Protein AF-A0A2Z7C3W4-F1 (afdb_monomer_lite)

Secondary structure (DSSP, 8-state):
-HHHHHHHHHHHHHHTT--HHHHHHHHHH-GGGGGS-HHHHHHHHHIIIIIS---TTHHHH-GGGGGS-IIIIIHHHHHHHHHHHHTT--SS---HHHHHHS-HHHHIIIIITT-TTHHHHH--S--------SS-TTHHHH---------TTHHHHHHHHHHT----PPPTT-----------PPPP------

Foldseek 3Di:
DVVVLLVLQLVLLVVLPDDSVLSNLLCVVPVLLSVDDSVQLNVLLCCCCPVVVDDSCLCSVPSQSSVDDCVLQQVLLVQLVVVCVVVVVDPDDDRVCCSRVDDPVRSCVPRPVVPVVSCVSSDHPPDPPVPPPVDDPDPVVVPPPPPDPDDVVVVVVVVVVVVVDDDQDDDPPPDRDDPDDDDDDDDDDDDDDD

InterPro domains:
  IPR003690 Transcription termination factor, mitochondrial/chloroplastic [PF02536] (9-83)
  IPR003690 Transcription termination factor, mitochondrial/chloroplastic [PTHR13068] (12-115)
  IPR038538 MTERF superfamily, mitochondrial/chloroplastic [G3DSA:1.25.70.10] (3-126)

pLDDT: mean 74.49, std 21.66, range [31.62, 96.0]

Sequence (194 aa):
RAGYEVKLRISCLRKHGLIYRDAFAVLWKEPRVILYEIVEIEKKIEFLVQQMRFDIQCLVEVPEYLGLNLDKHIVPRFKVIDHLRSNDGLGDEVRPTNLVKLSRLKFYNMYVKPYPELEKVYGRFSGEVPVQTRHPVGMWKLFTPRQYLESKEDAITVSVALKGRLPLVRCDLGVWKRESDPTLVPRISDSSKL

Radius of gyration: 32.64 Å; chains: 1; bounding box: 67×104×50 Å

Organism: NCBI:txid472368

Structure (mmCIF, N/CA/C/O backbone):
data_AF-A0A2Z7C3W4-F1
#
_entry.id   AF-A0A2Z7C3W4-F1
#
loop_
_atom_site.group_PDB
_atom_site.id
_atom_site.type_symbol
_atom_site.label_atom_id
_atom_site.label_alt_id
_atom_site.label_comp_id
_atom_site.label_asym_id
_atom_site.label_entity_id
_atom_site.label_seq_id
_atom_site.pdbx_PDB_ins_code
_atom_site.Cartn_x
_atom_site.Cartn_y
_atom_site.Cartn_z
_atom_site.occupancy
_atom_site.B_iso_or_equiv
_atom_site.auth_seq_id
_atom_site.auth_comp_id
_atom_site.auth_asym_id
_atom_site.auth_atom_id
_atom_site.pdbx_PDB_model_num
ATOM 1 N N . ARG A 1 1 ? -5.129 -0.488 26.017 1.00 76.25 1 ARG A N 1
ATOM 2 C CA . ARG A 1 1 ? -4.411 0.385 25.051 1.00 76.25 1 ARG A CA 1
ATOM 3 C C . ARG A 1 1 ? -4.475 -0.169 23.624 1.00 76.25 1 ARG A C 1
ATOM 5 O O . ARG A 1 1 ? -5.064 0.489 22.785 1.00 76.25 1 ARG A O 1
ATOM 12 N N . ALA A 1 2 ? -4.007 -1.396 23.360 1.00 80.94 2 ALA A N 1
ATOM 13 C CA . ALA A 1 2 ? -4.003 -1.985 22.009 1.00 80.94 2 ALA A CA 1
ATOM 14 C C . ALA A 1 2 ? -5.383 -2.046 21.313 1.00 80.94 2 ALA A C 1
ATOM 16 O O . ALA A 1 2 ? -5.497 -1.693 20.144 1.00 80.94 2 ALA A O 1
ATOM 17 N N . GLY A 1 3 ? -6.451 -2.408 22.035 1.00 86.94 3 GLY A N 1
ATOM 18 C CA . GLY A 1 3 ? -7.803 -2.444 21.457 1.00 86.94 3 GLY A CA 1
ATOM 19 C C . GLY A 1 3 ? -8.319 -1.080 20.972 1.00 86.94 3 GLY A C 1
ATOM 20 O O . GLY A 1 3 ? -9.079 -1.017 20.009 1.00 86.94 3 GLY A O 1
ATOM 21 N N . TYR A 1 4 ? -7.871 0.018 21.592 1.00 91.81 4 TYR A N 1
ATOM 22 C CA . TYR A 1 4 ? -8.232 1.370 21.162 1.00 91.81 4 TYR A CA 1
ATOM 23 C C . TYR A 1 4 ? -7.542 1.734 19.841 1.00 91.81 4 TYR A C 1
ATOM 25 O O . TYR A 1 4 ? -8.203 2.209 18.921 1.00 91.81 4 TYR A O 1
ATOM 33 N N . GLU A 1 5 ? -6.252 1.414 19.700 1.00 91.06 5 GLU A N 1
ATOM 34 C CA . GLU A 1 5 ? -5.504 1.630 18.453 1.00 91.06 5 GLU A CA 1
ATOM 35 C C . GLU A 1 5 ? -6.137 0.876 17.276 1.00 91.06 5 GLU A C 1
ATOM 37 O O . GLU A 1 5 ? -6.350 1.452 16.209 1.00 91.06 5 GLU A O 1
ATOM 42 N N . VAL A 1 6 ? -6.515 -0.389 17.492 1.00 93.31 6 VAL A N 1
ATOM 43 C CA . VAL A 1 6 ? -7.227 -1.223 16.509 1.00 93.31 6 VAL A CA 1
ATOM 44 C C . VAL A 1 6 ? -8.545 -0.572 16.091 1.00 93.31 6 VAL A C 1
ATOM 46 O O . VAL A 1 6 ? -8.814 -0.422 14.897 1.00 93.31 6 VAL A O 1
ATOM 49 N N . LYS A 1 7 ? -9.347 -0.122 17.064 1.00 94.38 7 LYS A N 1
ATOM 50 C CA . LYS A 1 7 ? -10.621 0.559 16.802 1.00 94.38 7 LYS A CA 1
ATOM 51 C C . LYS A 1 7 ? -10.427 1.815 15.950 1.00 94.38 7 LYS A C 1
ATOM 53 O O . LYS A 1 7 ? -11.208 2.034 15.027 1.00 94.38 7 LYS A O 1
ATOM 58 N N . LEU A 1 8 ? -9.386 2.606 16.218 1.00 95.00 8 LEU A N 1
ATOM 59 C CA . LEU A 1 8 ? -9.073 3.802 15.433 1.00 95.00 8 LEU A CA 1
ATOM 60 C C . LEU A 1 8 ? -8.715 3.470 13.978 1.00 95.00 8 LEU A C 1
ATOM 62 O O . LEU A 1 8 ? -9.224 4.129 13.074 1.00 95.00 8 LEU A O 1
ATOM 66 N N . ARG A 1 9 ? -7.911 2.425 13.726 1.00 94.56 9 ARG A N 1
ATOM 67 C CA . ARG A 1 9 ? -7.545 2.018 12.352 1.00 94.56 9 ARG A CA 1
ATOM 68 C C . ARG A 1 9 ? -8.761 1.530 11.575 1.00 94.56 9 ARG A C 1
ATOM 70 O O . ARG A 1 9 ? -8.968 1.948 10.441 1.00 94.56 9 ARG A O 1
ATOM 77 N N . ILE A 1 10 ? -9.601 0.711 12.206 1.00 95.31 10 ILE A N 1
ATOM 78 C CA . ILE A 1 10 ? -10.857 0.255 11.598 1.00 95.31 10 ILE A CA 1
ATOM 79 C C . ILE A 1 10 ? -11.766 1.453 11.304 1.00 95.31 10 ILE A C 1
ATOM 81 O O . ILE A 1 10 ? -12.348 1.529 10.226 1.00 95.31 10 ILE A O 1
ATOM 85 N N . SER A 1 11 ? -11.872 2.410 12.230 1.00 96.00 11 SER A N 1
ATOM 86 C CA . SER A 1 11 ? -12.675 3.620 12.026 1.00 96.00 11 SER A CA 1
ATOM 87 C C . SER A 1 11 ? -12.162 4.466 10.857 1.00 96.00 11 SER A C 1
ATOM 89 O O . SER A 1 11 ? -12.971 4.952 10.071 1.00 96.00 11 SER A O 1
ATOM 91 N N . CYS A 1 12 ? -10.842 4.611 10.720 1.00 95.06 12 CYS A N 1
ATOM 92 C CA . CYS A 1 12 ? -10.209 5.298 9.594 1.00 95.06 12 CYS A CA 1
ATOM 93 C C . CYS A 1 12 ? -10.537 4.599 8.265 1.00 95.06 12 CYS A C 1
ATOM 95 O O . CYS A 1 12 ? -11.103 5.214 7.367 1.00 95.06 12 CYS A O 1
ATOM 97 N N . LEU A 1 13 ? -10.309 3.287 8.167 1.00 94.75 13 LEU A N 1
ATOM 98 C CA . LEU A 1 13 ? -10.619 2.509 6.961 1.00 94.75 13 LEU A CA 1
ATOM 99 C C . LEU A 1 13 ? -12.099 2.609 6.556 1.00 94.75 13 LEU A C 1
ATOM 101 O O . LEU A 1 13 ? -12.417 2.738 5.375 1.00 94.75 13 LEU A O 1
ATOM 105 N N . ARG A 1 14 ? -13.011 2.614 7.535 1.00 95.75 14 ARG A N 1
ATOM 106 C CA . ARG A 1 14 ? -14.448 2.789 7.284 1.00 95.75 14 ARG A CA 1
ATOM 107 C C . ARG A 1 14 ? -14.805 4.172 6.759 1.00 95.75 14 ARG A C 1
ATOM 109 O O . ARG A 1 14 ? -15.643 4.271 5.871 1.00 95.75 14 ARG A O 1
ATOM 116 N N . LYS A 1 15 ? -14.172 5.227 7.281 1.00 95.25 15 LYS A N 1
ATOM 117 C CA . LYS A 1 15 ? -14.364 6.610 6.809 1.00 95.25 15 LYS A CA 1
ATOM 118 C C . LYS A 1 15 ? -14.045 6.744 5.316 1.00 95.25 15 LYS A C 1
ATOM 120 O O . LYS A 1 15 ? -14.687 7.531 4.635 1.00 95.25 15 LYS A O 1
ATOM 125 N N . HIS A 1 16 ? -13.103 5.948 4.812 1.00 93.62 16 HIS A N 1
ATOM 126 C CA . HIS A 1 16 ? -12.725 5.941 3.400 1.00 93.62 16 HIS A CA 1
ATOM 127 C C . HIS A 1 16 ? -13.569 5.011 2.512 1.00 93.62 16 HIS A C 1
ATOM 129 O O . HIS A 1 16 ? -13.337 4.970 1.309 1.00 93.62 16 HIS A O 1
ATOM 135 N N . GLY A 1 17 ? -14.559 4.300 3.065 1.00 93.25 17 GLY A N 1
ATOM 136 C CA . GLY A 1 17 ? -15.534 3.533 2.280 1.00 93.25 17 GLY A CA 1
ATOM 137 C C . GLY A 1 17 ? -15.482 2.014 2.450 1.00 93.25 17 GLY A C 1
ATOM 138 O O . GLY A 1 17 ? -16.271 1.316 1.820 1.00 93.25 17 GLY A O 1
ATOM 139 N N . LEU A 1 18 ? -14.612 1.471 3.313 1.00 94.62 18 LEU A N 1
ATOM 140 C CA . LEU A 1 18 ? -14.636 0.035 3.613 1.00 94.62 18 LEU A CA 1
ATOM 141 C C . LEU A 1 18 ? -15.767 -0.328 4.583 1.00 94.62 18 LEU A C 1
ATOM 143 O O . LEU A 1 18 ? -16.053 0.383 5.551 1.00 94.62 18 LEU A O 1
ATOM 147 N N . ILE A 1 19 ? -16.378 -1.495 4.378 1.00 95.88 19 ILE A N 1
ATOM 148 C CA . ILE A 1 19 ? -17.308 -2.063 5.358 1.00 95.88 19 ILE A CA 1
ATOM 149 C C . ILE A 1 19 ? -16.542 -2.546 6.594 1.00 95.88 19 ILE A C 1
ATOM 151 O O . ILE A 1 19 ? -15.359 -2.876 6.533 1.00 95.88 19 ILE A O 1
ATOM 155 N N . TYR A 1 20 ? -17.224 -2.625 7.741 1.00 95.12 20 TYR A N 1
ATOM 156 C CA . TYR A 1 20 ? -16.588 -3.024 9.004 1.00 95.12 20 TYR A CA 1
ATOM 157 C C . TYR A 1 20 ? -15.898 -4.395 8.907 1.00 95.12 20 TYR A C 1
ATOM 159 O O . TYR A 1 20 ? -14.771 -4.553 9.373 1.00 95.12 20 TYR A O 1
ATOM 167 N N . ARG A 1 21 ? -16.561 -5.364 8.261 1.00 95.50 21 ARG A N 1
ATOM 168 C CA . ARG A 1 21 ? -16.040 -6.720 8.036 1.00 95.50 21 ARG A CA 1
ATOM 169 C C . ARG A 1 21 ? -14.718 -6.704 7.265 1.00 95.50 21 ARG A C 1
ATOM 171 O O . ARG A 1 21 ? -13.775 -7.380 7.668 1.00 95.50 21 ARG A O 1
ATOM 178 N N . ASP A 1 22 ? -14.642 -5.908 6.208 1.00 96.00 22 ASP A N 1
ATOM 179 C CA . ASP A 1 22 ? -13.480 -5.848 5.323 1.00 96.00 22 ASP A CA 1
ATOM 180 C C . ASP A 1 22 ? -12.344 -5.052 5.951 1.00 96.00 22 ASP A C 1
ATOM 182 O O . ASP A 1 22 ? -11.204 -5.501 5.936 1.00 96.00 22 ASP A O 1
ATOM 186 N N . ALA A 1 23 ? -12.649 -3.930 6.608 1.00 95.94 23 ALA A N 1
ATOM 187 C CA . ALA A 1 23 ? -11.667 -3.177 7.382 1.00 95.94 23 ALA A CA 1
ATOM 188 C C . ALA A 1 23 ? -11.018 -4.048 8.472 1.00 95.94 23 ALA A C 1
ATOM 190 O O . ALA A 1 23 ? -9.802 -4.009 8.667 1.00 95.94 23 ALA A O 1
ATOM 191 N N . PHE A 1 24 ? -11.819 -4.874 9.154 1.00 94.81 24 PHE A N 1
ATOM 192 C CA . PHE A 1 24 ? -11.305 -5.844 10.115 1.00 94.81 24 PHE A CA 1
ATOM 193 C C . PHE A 1 24 ? -10.452 -6.922 9.433 1.00 94.81 24 PHE A C 1
ATOM 195 O O . PHE A 1 24 ? -9.363 -7.223 9.912 1.00 94.81 24 PHE A O 1
ATOM 202 N N . ALA A 1 25 ? -10.897 -7.467 8.296 1.00 95.69 25 ALA A N 1
ATOM 203 C CA . ALA A 1 25 ? -10.147 -8.474 7.545 1.00 95.69 25 ALA A CA 1
ATOM 204 C C . ALA A 1 25 ? -8.789 -7.951 7.043 1.00 95.69 25 ALA A C 1
ATOM 206 O O . ALA A 1 25 ? -7.794 -8.671 7.115 1.00 95.69 25 ALA A O 1
ATOM 207 N N . VAL A 1 26 ? -8.729 -6.702 6.575 1.00 95.62 26 VAL A N 1
ATOM 208 C CA . VAL A 1 26 ? -7.486 -6.034 6.161 1.00 95.62 26 VAL A CA 1
ATOM 209 C C . VAL A 1 26 ? -6.521 -5.933 7.334 1.00 95.62 26 VAL A C 1
ATOM 211 O O . VAL A 1 26 ? -5.378 -6.367 7.222 1.00 95.62 26 VAL A O 1
ATOM 214 N N . LEU A 1 27 ? -6.989 -5.424 8.476 1.00 94.56 27 LEU A N 1
ATOM 215 C CA . LEU A 1 27 ? -6.159 -5.268 9.668 1.00 94.56 27 LEU A CA 1
ATOM 216 C C . LEU A 1 27 ? -5.710 -6.615 10.255 1.00 94.56 27 LEU A C 1
ATOM 218 O O . LEU A 1 27 ? -4.609 -6.722 10.786 1.00 94.56 27 LEU A O 1
ATOM 222 N N . TRP A 1 28 ? -6.552 -7.644 10.146 1.00 93.88 28 TRP A N 1
ATOM 223 C CA . TRP A 1 28 ? -6.230 -9.001 10.580 1.00 93.88 28 TRP A CA 1
ATOM 224 C C . TRP A 1 28 ? -5.139 -9.637 9.715 1.00 93.88 28 TRP A C 1
ATOM 226 O O . TRP A 1 28 ? -4.218 -10.260 10.238 1.00 93.88 28 TRP A O 1
ATOM 236 N N . LYS A 1 29 ? -5.228 -9.471 8.389 1.00 95.06 29 LYS A N 1
ATOM 237 C CA . LYS A 1 29 ? -4.213 -9.961 7.447 1.00 95.06 29 LYS A CA 1
ATOM 238 C C . LYS A 1 29 ? -2.909 -9.171 7.552 1.00 95.06 29 LYS A C 1
ATOM 240 O O . LYS A 1 29 ? -1.839 -9.755 7.422 1.00 95.06 29 LYS A O 1
ATOM 245 N N . GLU A 1 30 ? -3.001 -7.863 7.780 1.00 94.00 30 GLU A N 1
ATOM 246 C CA . GLU A 1 30 ? -1.854 -6.967 7.863 1.00 94.00 30 GLU A CA 1
ATOM 247 C C . GLU A 1 30 ? -1.832 -6.195 9.195 1.00 94.00 30 GLU A C 1
ATOM 249 O O . GLU A 1 30 ? -2.217 -5.025 9.264 1.00 94.00 30 GLU A O 1
ATOM 254 N N . PRO A 1 31 ? -1.347 -6.815 10.286 1.00 93.50 31 PRO A N 1
ATOM 255 C CA . PRO A 1 31 ? -1.297 -6.161 11.590 1.00 93.50 31 PRO A CA 1
ATOM 256 C C . PRO A 1 31 ? -0.258 -5.030 11.653 1.00 93.50 31 PRO A C 1
ATOM 258 O O . PRO A 1 31 ? -0.336 -4.184 12.548 1.00 93.50 31 PRO A O 1
ATOM 261 N N . ARG A 1 32 ? 0.695 -4.951 10.703 1.00 92.25 32 ARG A N 1
ATOM 262 C CA . ARG A 1 32 ? 1.713 -3.881 10.675 1.00 92.25 32 ARG A CA 1
ATOM 263 C C . ARG A 1 32 ? 1.100 -2.493 10.515 1.00 92.25 32 ARG A C 1
ATOM 265 O O . ARG A 1 32 ? 1.738 -1.517 10.885 1.00 92.25 32 ARG A O 1
ATOM 272 N N . VAL A 1 33 ? -0.144 -2.388 10.044 1.00 92.31 33 VAL A N 1
ATOM 273 C CA . VAL A 1 33 ? -0.884 -1.116 9.964 1.00 92.31 33 VAL A CA 1
ATOM 274 C C . VAL A 1 33 ? -0.989 -0.419 11.326 1.00 92.31 33 VAL A C 1
ATOM 276 O O . VAL A 1 33 ? -1.028 0.806 11.388 1.00 92.31 33 VAL A O 1
ATOM 279 N N . ILE A 1 34 ? -0.969 -1.167 12.433 1.00 91.94 34 ILE A N 1
ATOM 280 C CA . ILE A 1 34 ? -0.998 -0.599 13.791 1.00 91.94 34 ILE A CA 1
ATOM 281 C C . ILE A 1 34 ? 0.273 0.215 14.092 1.00 91.94 34 ILE A C 1
ATOM 283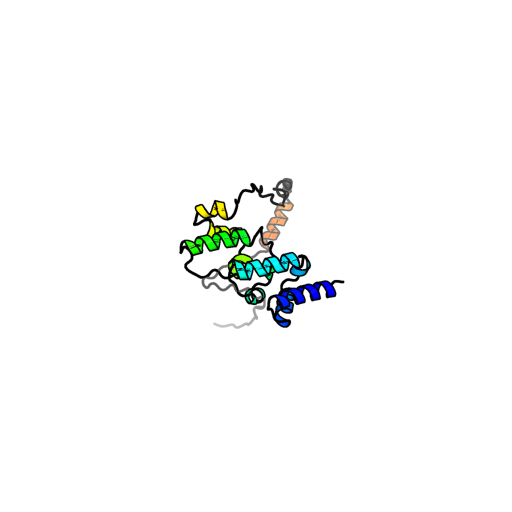 O O . ILE A 1 34 ? 0.218 1.150 14.886 1.00 91.94 34 ILE A O 1
ATOM 287 N N . LEU A 1 35 ? 1.396 -0.109 13.442 1.00 91.88 35 LEU A N 1
ATOM 288 C CA . LEU A 1 35 ? 2.684 0.563 13.642 1.00 91.88 35 LEU A CA 1
ATOM 289 C C . LEU A 1 35 ? 2.752 1.943 12.978 1.00 91.88 35 LEU A C 1
ATOM 291 O O . LEU A 1 35 ? 3.622 2.733 13.328 1.00 91.88 35 LEU A O 1
ATOM 295 N N . TYR A 1 36 ? 1.861 2.220 12.027 1.00 92.69 36 TYR A N 1
ATOM 296 C CA . TYR A 1 36 ? 1.811 3.487 11.308 1.00 92.69 36 TYR A CA 1
ATOM 297 C C . TYR A 1 36 ? 0.852 4.469 11.983 1.00 92.69 36 TYR A C 1
ATOM 299 O O . TYR A 1 36 ? -0.134 4.075 12.624 1.00 92.69 36 TYR A O 1
ATOM 307 N N . GLU A 1 37 ? 1.125 5.762 11.816 1.00 93.50 37 GLU A N 1
ATOM 308 C CA . GLU A 1 37 ? 0.211 6.811 12.258 1.00 93.50 37 GLU A CA 1
ATOM 309 C C . GLU A 1 37 ? -1.040 6.854 11.374 1.00 93.50 37 GLU A C 1
ATOM 311 O O . GLU A 1 37 ? -1.013 6.512 10.191 1.00 93.50 37 GLU A O 1
ATOM 316 N N . ILE A 1 38 ? -2.160 7.314 11.938 1.00 94.56 38 ILE A N 1
ATOM 317 C CA . ILE A 1 38 ? -3.436 7.389 11.208 1.00 94.56 38 ILE A CA 1
ATOM 318 C C . ILE A 1 38 ? -3.302 8.291 9.978 1.00 94.56 38 ILE A C 1
ATOM 320 O O . ILE A 1 38 ? -3.779 7.929 8.908 1.00 94.56 38 ILE A O 1
ATOM 324 N N . VAL A 1 39 ? -2.585 9.408 10.110 1.00 94.88 39 VAL A N 1
ATOM 325 C CA . VAL A 1 39 ? -2.345 10.362 9.018 1.00 94.88 39 VAL A CA 1
ATOM 326 C C . VAL A 1 39 ? -1.591 9.706 7.857 1.00 94.88 39 VAL A C 1
ATOM 328 O O . VAL A 1 39 ? -1.876 9.975 6.694 1.00 94.88 39 VAL A O 1
ATOM 331 N N . GLU A 1 40 ? -0.642 8.812 8.139 1.00 94.19 40 GLU A N 1
ATOM 332 C CA . GLU A 1 40 ? 0.088 8.086 7.094 1.00 94.19 40 GLU A CA 1
ATOM 333 C C . GLU A 1 40 ? -0.791 7.049 6.392 1.00 94.19 40 GLU A C 1
ATOM 335 O O . GLU A 1 40 ? -0.654 6.835 5.187 1.00 94.19 40 GLU A O 1
ATOM 340 N N . ILE A 1 41 ? -1.709 6.416 7.126 1.00 94.75 41 ILE A N 1
ATOM 341 C CA . ILE A 1 41 ? -2.694 5.494 6.552 1.00 94.75 41 ILE A CA 1
ATOM 342 C C . ILE A 1 41 ? -3.648 6.257 5.628 1.00 94.75 41 ILE A C 1
ATOM 344 O O . ILE A 1 41 ? -3.853 5.821 4.496 1.00 94.75 41 ILE A O 1
ATOM 348 N N . GLU A 1 42 ? -4.173 7.406 6.065 1.00 95.19 42 GLU A N 1
ATOM 349 C CA . GLU A 1 42 ? -5.039 8.257 5.236 1.00 95.19 42 GLU A CA 1
ATOM 350 C C . GLU A 1 42 ? -4.310 8.673 3.946 1.00 95.19 42 GLU A C 1
ATOM 352 O O . GLU A 1 42 ? -4.839 8.464 2.856 1.00 95.19 42 GLU A O 1
ATOM 357 N N . LYS A 1 43 ? -3.048 9.122 4.038 1.00 95.75 43 LYS A N 1
ATOM 358 C CA . LYS A 1 43 ? -2.214 9.459 2.866 1.00 95.75 43 LYS A CA 1
ATOM 359 C C . LYS A 1 43 ? -2.022 8.284 1.903 1.00 95.75 43 LYS A C 1
ATOM 361 O O . LYS A 1 43 ? -2.057 8.464 0.688 1.00 95.75 43 LYS A O 1
ATOM 366 N N . LYS A 1 44 ? -1.813 7.068 2.419 1.00 94.94 44 LYS A N 1
ATOM 367 C CA . LYS A 1 44 ? -1.669 5.858 1.588 1.00 94.94 44 LYS A CA 1
ATOM 368 C C . LYS A 1 44 ? -2.953 5.539 0.824 1.00 94.94 44 LYS A C 1
ATOM 370 O O . LYS A 1 44 ? -2.871 5.144 -0.340 1.00 94.94 44 LYS A O 1
ATOM 375 N N . ILE A 1 45 ? -4.109 5.683 1.472 1.00 95.19 45 ILE A N 1
ATOM 376 C CA . ILE A 1 45 ? -5.423 5.452 0.856 1.00 95.19 45 ILE A CA 1
ATOM 377 C C . ILE A 1 45 ? -5.706 6.536 -0.185 1.00 95.19 45 ILE A C 1
ATOM 379 O O . ILE A 1 45 ? -6.112 6.225 -1.301 1.00 95.19 45 ILE A O 1
ATOM 383 N N . GLU A 1 46 ? -5.432 7.793 0.153 1.00 95.38 46 GLU A N 1
ATOM 384 C CA . GLU A 1 46 ? -5.596 8.927 -0.751 1.00 95.38 46 GLU A CA 1
ATOM 385 C C . GLU A 1 46 ? -4.757 8.757 -2.020 1.00 95.38 46 GLU A C 1
ATOM 387 O O . GLU A 1 46 ? -5.278 8.881 -3.127 1.00 95.38 46 GLU A O 1
ATOM 392 N N . PHE A 1 47 ? -3.486 8.371 -1.878 1.00 95.00 47 PHE A N 1
ATOM 393 C CA . PHE A 1 47 ? -2.619 8.083 -3.017 1.00 95.00 47 PHE A CA 1
ATOM 394 C C . PHE A 1 47 ? -3.172 6.950 -3.896 1.00 95.00 47 PHE A C 1
ATOM 396 O O . PHE A 1 47 ? -3.185 7.064 -5.122 1.00 95.00 47 PHE A O 1
ATOM 403 N N . LEU A 1 48 ? -3.674 5.874 -3.284 1.00 93.50 48 LEU A N 1
ATOM 404 C CA . LEU A 1 48 ? -4.231 4.728 -4.005 1.00 93.50 48 LEU A CA 1
ATOM 405 C C . LEU A 1 48 ? -5.452 5.121 -4.848 1.00 93.50 48 LEU A C 1
ATOM 407 O O . LEU A 1 48 ? -5.526 4.777 -6.028 1.00 93.50 48 LEU A O 1
ATOM 411 N N . VAL A 1 49 ? -6.384 5.873 -4.264 1.00 93.50 49 VAL A N 1
ATOM 412 C CA . VAL A 1 49 ? -7.641 6.231 -4.932 1.00 93.50 49 VAL A CA 1
ATOM 413 C C . VAL A 1 49 ? -7.442 7.380 -5.921 1.00 93.50 49 VAL A C 1
ATOM 415 O O . VAL A 1 49 ? -7.893 7.309 -7.062 1.00 93.50 49 VAL A O 1
ATOM 418 N N . GLN A 1 50 ? -6.744 8.444 -5.521 1.00 93.31 50 GLN A N 1
ATOM 419 C CA . GLN A 1 50 ? -6.639 9.656 -6.335 1.00 93.31 50 GLN A CA 1
ATOM 420 C C . GLN A 1 50 ? -5.543 9.582 -7.399 1.00 93.31 50 GLN A C 1
ATOM 422 O O . GLN A 1 50 ? -5.752 10.047 -8.522 1.00 93.31 50 GLN A O 1
ATOM 427 N N . GLN A 1 51 ? -4.368 9.045 -7.060 1.00 91.38 51 GLN A N 1
ATOM 428 C CA . GLN A 1 51 ? -3.226 9.020 -7.982 1.00 91.38 51 GLN A CA 1
ATOM 429 C C . GLN A 1 51 ? -3.239 7.740 -8.808 1.00 91.38 51 GLN A C 1
ATOM 431 O O . GLN A 1 51 ? -3.200 7.794 -10.032 1.00 91.38 51 GLN A O 1
ATOM 436 N N . MET A 1 52 ? -3.370 6.586 -8.151 1.00 89.75 52 MET A N 1
ATOM 437 C CA . MET A 1 52 ? -3.312 5.295 -8.843 1.00 89.75 52 MET A CA 1
ATOM 438 C C . MET A 1 52 ? -4.640 4.888 -9.493 1.00 89.75 52 MET A C 1
ATOM 440 O O . MET A 1 52 ? -4.642 3.972 -10.313 1.00 89.75 52 MET A O 1
ATOM 444 N N . ARG A 1 53 ? -5.741 5.583 -9.161 1.00 90.94 53 ARG A N 1
ATOM 445 C CA . ARG A 1 53 ? -7.099 5.344 -9.686 1.00 90.94 53 ARG A CA 1
ATOM 446 C C . ARG A 1 53 ? -7.626 3.935 -9.393 1.00 90.94 53 ARG A C 1
ATOM 448 O O . ARG A 1 53 ? -8.449 3.418 -10.141 1.00 90.94 53 ARG A O 1
ATOM 455 N N . PHE A 1 54 ? -7.164 3.323 -8.302 1.00 90.81 54 PHE A N 1
ATOM 456 C CA . PHE A 1 54 ? -7.682 2.039 -7.837 1.00 90.81 54 PHE A CA 1
ATOM 457 C C . PHE A 1 54 ? -8.852 2.227 -6.872 1.00 90.81 54 PHE A C 1
ATOM 459 O O . PHE A 1 54 ? -8.916 3.209 -6.132 1.00 90.81 54 PHE A O 1
ATOM 466 N N . ASP A 1 55 ? -9.754 1.249 -6.853 1.00 91.94 55 ASP A N 1
ATOM 467 C CA . ASP A 1 55 ? -10.821 1.193 -5.859 1.00 91.94 55 ASP A CA 1
ATOM 468 C C . ASP A 1 55 ? -10.247 0.826 -4.481 1.00 91.94 55 ASP A C 1
ATOM 470 O O . ASP A 1 55 ? -9.293 0.052 -4.352 1.00 91.94 55 ASP A O 1
ATOM 474 N N . ILE A 1 56 ? -10.860 1.345 -3.422 1.00 93.00 56 ILE A N 1
ATOM 475 C CA . ILE A 1 56 ? -10.494 1.024 -2.047 1.00 93.00 56 ILE A CA 1
ATOM 476 C C . ILE A 1 56 ? -10.653 -0.470 -1.740 1.00 93.00 56 ILE A C 1
ATOM 478 O O . ILE A 1 56 ? -9.919 -1.010 -0.909 1.00 93.00 56 ILE A O 1
ATOM 482 N N . GLN A 1 57 ? -11.546 -1.162 -2.453 1.00 92.31 57 GLN A N 1
ATOM 483 C CA . GLN A 1 57 ? -11.727 -2.612 -2.346 1.00 92.31 57 GLN A CA 1
ATOM 484 C C . GLN A 1 57 ? -10.446 -3.398 -2.668 1.00 92.31 57 GLN A C 1
ATOM 486 O O . GLN A 1 57 ? -10.237 -4.488 -2.130 1.00 92.31 57 GLN A O 1
ATOM 491 N N . CYS A 1 58 ? -9.512 -2.822 -3.434 1.00 91.12 58 CYS A N 1
ATOM 492 C CA . CYS A 1 58 ? -8.207 -3.433 -3.685 1.00 91.12 58 CYS A CA 1
ATOM 493 C C . CYS A 1 58 ? -7.394 -3.673 -2.400 1.00 91.12 58 CYS A C 1
ATOM 495 O O . CYS A 1 58 ? -6.552 -4.572 -2.371 1.00 91.12 58 CYS A O 1
ATOM 497 N N . LEU A 1 59 ? -7.649 -2.927 -1.317 1.00 93.00 59 LEU A N 1
ATOM 498 C CA . LEU A 1 59 ? -7.001 -3.160 -0.021 1.00 93.00 59 LEU A CA 1
ATOM 499 C C . LEU A 1 59 ? -7.395 -4.507 0.596 1.00 93.00 59 LEU A C 1
ATOM 501 O O . LEU A 1 59 ? -6.609 -5.091 1.337 1.00 93.00 59 LEU A O 1
ATOM 505 N N . VAL A 1 60 ? -8.586 -5.025 0.287 1.00 93.06 60 VAL A N 1
ATOM 506 C CA . VAL A 1 60 ? -9.057 -6.331 0.775 1.00 93.06 60 VAL A CA 1
ATOM 507 C C . VAL A 1 60 ? -8.312 -7.475 0.084 1.00 93.06 60 VAL A C 1
ATOM 509 O O . VAL A 1 60 ? -7.984 -8.491 0.720 1.00 93.06 60 VAL A O 1
ATOM 512 N N . GLU A 1 61 ? -8.014 -7.293 -1.207 1.00 91.56 61 GLU A N 1
ATOM 513 C CA . GLU A 1 61 ? -7.214 -8.218 -2.014 1.00 91.56 61 GLU A CA 1
ATOM 514 C C . GLU A 1 61 ? -5.731 -8.185 -1.628 1.00 91.56 61 GLU A C 1
ATOM 516 O O . GLU A 1 61 ? -5.084 -9.234 -1.549 1.00 91.56 61 GLU A O 1
ATOM 521 N N . VAL A 1 62 ? -5.194 -6.983 -1.396 1.00 93.06 62 VAL A N 1
ATOM 522 C CA . VAL A 1 62 ? -3.766 -6.738 -1.154 1.00 93.06 62 VAL A CA 1
ATOM 523 C C . VAL A 1 62 ? -3.574 -5.852 0.087 1.00 93.06 62 VAL A C 1
ATOM 525 O O . VAL A 1 62 ? -3.177 -4.686 -0.020 1.00 93.06 62 VAL A O 1
ATOM 528 N N . PRO A 1 63 ? -3.839 -6.384 1.293 1.00 94.12 63 PRO A N 1
ATOM 529 C CA . PRO A 1 63 ? -3.698 -5.629 2.537 1.00 94.12 63 PRO A CA 1
ATOM 530 C C . PRO A 1 63 ? -2.241 -5.246 2.826 1.00 94.12 63 PRO A C 1
ATOM 532 O O . PRO A 1 63 ? -1.989 -4.240 3.491 1.00 94.12 63 PRO A O 1
ATOM 535 N N . GLU A 1 64 ? -1.273 -5.983 2.266 1.00 93.81 64 GLU A N 1
ATOM 536 C CA . GLU A 1 64 ? 0.161 -5.738 2.442 1.00 93.81 64 GLU A CA 1
ATOM 537 C C . GLU A 1 64 ? 0.585 -4.349 1.941 1.00 93.81 64 GLU A C 1
ATOM 539 O O . GLU A 1 64 ? 1.613 -3.827 2.374 1.00 93.81 64 GLU A O 1
ATOM 544 N N . TYR A 1 65 ? -0.219 -3.722 1.072 1.00 94.31 65 TYR A N 1
ATOM 545 C CA . TYR A 1 65 ? -0.032 -2.343 0.619 1.00 94.31 65 TYR A CA 1
ATOM 546 C C . TYR A 1 65 ? 0.147 -1.373 1.793 1.00 94.31 65 TYR A C 1
ATOM 548 O O . TYR A 1 65 ? 1.076 -0.562 1.803 1.00 94.31 65 TYR A O 1
ATOM 556 N N . LEU A 1 66 ? -0.699 -1.491 2.820 1.00 93.38 66 LEU A N 1
ATOM 557 C CA . LEU A 1 66 ? -0.669 -0.594 3.975 1.00 93.38 66 LEU A CA 1
ATOM 558 C C . LEU A 1 66 ? 0.576 -0.807 4.845 1.00 93.38 66 LEU A C 1
ATOM 560 O O . LEU A 1 66 ? 0.997 0.116 5.543 1.00 93.38 66 LEU A O 1
ATOM 564 N N . GLY A 1 67 ? 1.191 -1.988 4.768 1.00 91.44 67 GLY A N 1
ATOM 565 C CA . GLY A 1 67 ? 2.438 -2.320 5.454 1.00 91.44 67 GLY A CA 1
ATOM 566 C C . GLY A 1 67 ? 3.702 -1.802 4.759 1.00 91.44 67 GLY A C 1
ATOM 567 O O . GLY A 1 67 ? 4.786 -1.908 5.330 1.00 91.44 67 GLY A O 1
ATOM 568 N N . LEU A 1 68 ? 3.604 -1.263 3.539 1.00 91.00 68 LEU A N 1
ATOM 569 C CA . LEU A 1 68 ? 4.747 -0.718 2.805 1.00 91.00 68 LEU A CA 1
ATOM 570 C C . LEU A 1 68 ? 4.916 0.787 3.044 1.00 91.00 68 LEU A C 1
ATOM 572 O O . LEU A 1 68 ? 3.965 1.512 3.331 1.00 91.00 68 LEU A O 1
ATOM 576 N N . ASN A 1 69 ? 6.146 1.281 2.892 1.00 90.94 69 ASN A N 1
ATOM 577 C CA . ASN A 1 69 ? 6.406 2.723 2.911 1.00 90.94 69 ASN A CA 1
ATOM 578 C C . ASN A 1 69 ? 6.028 3.340 1.560 1.00 90.94 69 ASN A C 1
ATOM 580 O O . ASN A 1 69 ? 6.524 2.895 0.519 1.00 90.94 69 ASN A O 1
ATOM 584 N N . LEU A 1 70 ? 5.193 4.381 1.597 1.00 91.25 70 LEU A N 1
ATOM 585 C CA . LEU A 1 70 ? 4.645 5.042 0.413 1.00 91.25 70 LEU A CA 1
ATOM 586 C C . LEU A 1 70 ? 5.765 5.615 -0.468 1.00 91.25 70 LEU A C 1
ATOM 588 O O . LEU A 1 70 ? 5.960 5.160 -1.595 1.00 91.25 70 LEU A O 1
ATOM 592 N N . ASP A 1 71 ? 6.579 6.512 0.087 1.00 89.94 71 ASP A N 1
ATOM 593 C CA . ASP A 1 71 ? 7.591 7.257 -0.675 1.00 89.94 71 ASP A CA 1
ATOM 594 C C . ASP A 1 71 ? 8.748 6.381 -1.158 1.00 89.94 71 ASP A C 1
ATOM 596 O O . ASP A 1 71 ? 9.290 6.580 -2.242 1.00 89.94 71 ASP A O 1
ATOM 600 N N . LYS A 1 72 ? 9.134 5.384 -0.352 1.00 88.19 72 LYS A N 1
ATOM 601 C CA . LYS A 1 72 ? 10.302 4.538 -0.642 1.00 88.19 72 LYS A CA 1
ATOM 602 C C . LYS A 1 72 ? 9.999 3.400 -1.612 1.00 88.19 72 LYS A C 1
ATOM 604 O O . LYS A 1 72 ? 10.901 2.971 -2.327 1.00 88.19 72 LYS A O 1
ATOM 609 N N . HIS A 1 73 ? 8.780 2.860 -1.597 1.00 89.38 73 HIS A N 1
ATOM 610 C CA . HIS A 1 73 ? 8.450 1.654 -2.363 1.00 89.38 73 HIS A CA 1
ATOM 611 C C . HIS A 1 73 ? 7.332 1.871 -3.372 1.00 89.38 73 HIS A C 1
ATOM 613 O O . HIS A 1 73 ? 7.501 1.500 -4.531 1.00 89.38 73 HIS A O 1
ATOM 619 N N . ILE A 1 74 ? 6.207 2.449 -2.954 1.00 92.25 74 ILE A N 1
ATOM 620 C CA . ILE A 1 74 ? 5.016 2.548 -3.801 1.00 92.25 74 ILE A CA 1
ATOM 621 C C . ILE A 1 74 ? 5.206 3.618 -4.877 1.00 92.25 74 ILE A C 1
ATOM 623 O O . ILE A 1 74 ? 5.054 3.319 -6.058 1.00 92.25 74 ILE A O 1
ATOM 627 N N . VAL A 1 75 ? 5.607 4.832 -4.489 1.00 92.12 75 VAL A N 1
ATOM 628 C CA . VAL A 1 75 ? 5.743 5.971 -5.411 1.00 92.12 75 VAL A CA 1
ATOM 629 C C . VAL A 1 75 ? 6.741 5.692 -6.549 1.00 92.12 75 VAL A C 1
ATOM 631 O O . VAL A 1 75 ? 6.373 5.901 -7.705 1.00 92.12 75 VAL A O 1
ATOM 634 N N . PRO A 1 76 ? 7.963 5.166 -6.308 1.00 91.56 76 PRO A N 1
ATOM 635 C CA . PRO A 1 76 ? 8.913 4.895 -7.391 1.00 91.56 76 PRO A CA 1
ATOM 636 C C . PRO A 1 76 ? 8.432 3.799 -8.347 1.00 91.56 76 PRO A C 1
ATOM 638 O O . PRO A 1 76 ? 8.633 3.898 -9.555 1.00 91.56 76 PRO A O 1
ATOM 641 N N . ARG A 1 77 ? 7.765 2.760 -7.821 1.00 91.88 77 ARG A N 1
ATOM 642 C CA . ARG A 1 77 ? 7.181 1.687 -8.642 1.00 91.88 77 ARG A CA 1
ATOM 643 C C . ARG A 1 77 ? 6.038 2.211 -9.497 1.00 91.88 77 ARG A C 1
ATOM 645 O O . ARG A 1 77 ? 5.973 1.889 -10.676 1.00 91.88 77 ARG A O 1
ATOM 652 N N . PHE A 1 78 ? 5.167 3.030 -8.914 1.00 92.00 78 PHE A N 1
ATOM 653 C CA . PHE A 1 78 ? 4.047 3.612 -9.636 1.00 92.00 78 PHE A CA 1
ATOM 654 C C . PHE A 1 78 ? 4.520 4.512 -10.778 1.00 92.00 78 PHE A C 1
ATOM 656 O O . PHE A 1 78 ? 4.058 4.327 -11.891 1.00 92.00 78 PHE A O 1
ATOM 663 N N . LYS A 1 79 ? 5.510 5.388 -10.551 1.00 91.69 79 LYS A N 1
ATOM 664 C CA . LYS A 1 79 ? 6.076 6.255 -11.603 1.00 91.69 79 LYS A CA 1
ATOM 665 C C . LYS A 1 79 ? 6.596 5.479 -12.815 1.00 91.69 79 LYS A C 1
ATOM 667 O O . LYS A 1 79 ? 6.390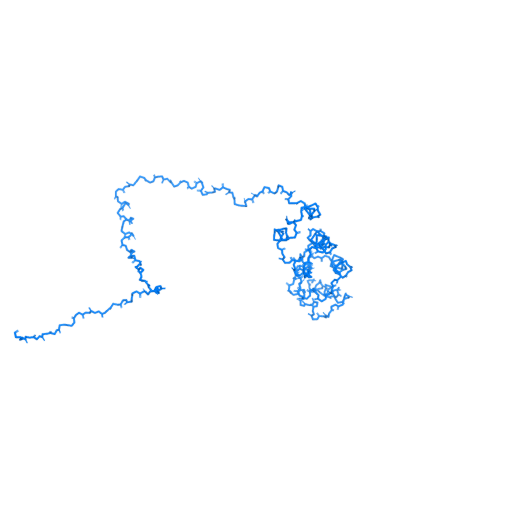 5.897 -13.946 1.00 91.69 79 LYS A O 1
ATOM 672 N N . VAL A 1 80 ? 7.259 4.346 -12.577 1.00 91.12 80 VAL A N 1
ATOM 673 C CA . VAL A 1 80 ? 7.724 3.450 -13.648 1.00 91.12 80 VAL A CA 1
ATOM 674 C C . VAL A 1 80 ? 6.548 2.898 -14.448 1.00 91.12 80 VAL A C 1
ATOM 676 O O . VAL A 1 80 ? 6.555 2.960 -15.673 1.00 91.12 80 VAL A O 1
ATOM 679 N N . ILE A 1 81 ? 5.525 2.387 -13.762 1.00 90.50 81 ILE A N 1
ATOM 680 C CA . ILE A 1 81 ? 4.338 1.830 -14.418 1.00 90.50 81 ILE A CA 1
ATOM 681 C C . ILE A 1 81 ? 3.541 2.903 -15.165 1.00 90.50 81 ILE A C 1
ATOM 683 O O . ILE A 1 81 ? 3.074 2.647 -16.267 1.00 90.50 81 ILE A O 1
ATOM 687 N N . ASP A 1 82 ? 3.409 4.095 -14.595 1.00 90.00 82 ASP A N 1
ATOM 688 C CA . ASP A 1 82 ? 2.679 5.216 -15.187 1.00 90.00 82 ASP A CA 1
ATOM 689 C C . ASP A 1 82 ? 3.355 5.728 -16.470 1.00 90.00 82 ASP A C 1
ATOM 691 O O . ASP A 1 82 ? 2.701 5.962 -17.487 1.00 90.00 82 ASP A O 1
ATOM 695 N N . HIS A 1 83 ? 4.691 5.782 -16.475 1.00 90.00 83 HIS A N 1
ATOM 696 C CA . HIS A 1 83 ? 5.460 6.088 -17.680 1.00 90.00 83 HIS A CA 1
ATOM 697 C C . HIS A 1 83 ? 5.289 5.007 -18.755 1.00 90.00 83 HIS A C 1
ATOM 699 O O . HIS A 1 83 ? 5.083 5.320 -19.924 1.00 90.00 83 HIS A O 1
ATOM 705 N N . LEU A 1 84 ? 5.332 3.726 -18.372 1.00 88.06 84 LEU A N 1
ATOM 706 C CA . LEU A 1 84 ? 5.100 2.625 -19.312 1.00 88.06 84 LEU A CA 1
ATOM 707 C C . LEU A 1 84 ? 3.678 2.632 -19.881 1.00 88.06 84 LEU A C 1
ATOM 709 O O . LEU A 1 84 ? 3.503 2.338 -21.059 1.00 88.06 84 LEU A O 1
ATOM 713 N N . ARG A 1 85 ? 2.679 2.995 -19.067 1.00 86.50 85 ARG A N 1
ATOM 714 C CA . ARG A 1 85 ? 1.285 3.156 -19.496 1.00 86.50 85 ARG A CA 1
ATOM 715 C C . ARG A 1 85 ? 1.141 4.293 -20.508 1.00 86.50 85 ARG A C 1
ATOM 717 O O . ARG A 1 85 ? 0.376 4.159 -21.449 1.00 86.50 85 ARG A O 1
ATOM 724 N N . SER A 1 86 ? 1.888 5.381 -20.332 1.00 87.00 86 SER A N 1
ATOM 725 C CA . SER A 1 86 ? 1.862 6.528 -21.251 1.00 87.00 86 SER A CA 1
ATOM 726 C C . SER A 1 86 ? 2.507 6.231 -22.611 1.00 87.00 86 SER A C 1
ATOM 728 O O . SER A 1 86 ? 2.146 6.854 -23.603 1.00 87.00 86 SER A O 1
ATOM 730 N N . ASN A 1 87 ? 3.445 5.280 -22.663 1.00 84.06 87 ASN A N 1
ATOM 731 C CA . ASN A 1 87 ? 4.184 4.915 -23.875 1.00 84.06 87 ASN A CA 1
ATOM 732 C C . ASN A 1 87 ? 3.642 3.643 -24.563 1.00 84.06 87 ASN A C 1
ATOM 734 O O . ASN A 1 87 ? 4.351 3.069 -25.387 1.00 84.06 87 ASN A O 1
ATOM 738 N N . ASP A 1 88 ? 2.453 3.154 -24.180 1.00 77.19 88 ASP A N 1
ATOM 739 C CA . ASP A 1 88 ? 1.875 1.862 -24.609 1.00 77.19 88 ASP A CA 1
ATOM 740 C C . ASP A 1 88 ? 2.811 0.643 -24.416 1.00 77.19 88 ASP A C 1
ATOM 742 O O . ASP A 1 88 ? 2.651 -0.412 -25.027 1.00 77.19 88 ASP A O 1
ATOM 746 N N . GLY A 1 89 ? 3.792 0.745 -23.514 1.00 70.69 89 GLY A N 1
ATOM 747 C CA . GLY A 1 89 ? 4.775 -0.313 -23.241 1.00 70.69 89 GLY A CA 1
ATOM 748 C C . GLY A 1 89 ? 4.244 -1.461 -22.372 1.00 70.69 89 GLY A C 1
ATOM 749 O O . GLY A 1 89 ? 4.980 -2.402 -22.062 1.00 70.69 89 GLY A O 1
ATOM 750 N N . LEU A 1 90 ? 2.984 -1.382 -21.935 1.00 74.31 90 LEU A N 1
ATOM 751 C CA . LEU A 1 90 ? 2.300 -2.384 -21.120 1.00 74.31 90 LEU A CA 1
ATOM 752 C C . LEU A 1 90 ? 1.132 -2.971 -21.913 1.00 74.31 90 LEU A C 1
ATOM 754 O O . LEU A 1 90 ? 0.131 -2.302 -22.131 1.00 74.31 90 LEU A O 1
ATOM 758 N N . GLY A 1 91 ? 1.248 -4.243 -22.297 1.00 63.25 91 GLY A N 1
ATOM 759 C CA . GLY A 1 91 ? 0.168 -4.970 -22.974 1.00 63.25 91 GLY A CA 1
ATOM 760 C C . GLY A 1 91 ? -0.975 -5.426 -22.057 1.00 63.25 91 GLY A C 1
ATOM 761 O O . GLY A 1 91 ? -1.949 -5.973 -22.559 1.00 63.25 91 GLY A O 1
ATOM 762 N N . ASP A 1 92 ? -0.860 -5.243 -20.737 1.00 70.19 92 ASP A N 1
ATOM 763 C CA . ASP A 1 92 ? -1.873 -5.644 -19.752 1.00 70.19 92 ASP A CA 1
ATOM 764 C C . ASP A 1 92 ? -1.973 -4.629 -18.602 1.00 70.19 92 ASP A C 1
ATOM 766 O O . ASP A 1 92 ? -1.000 -3.940 -18.260 1.00 70.19 92 ASP A O 1
ATOM 770 N N . GLU A 1 93 ? -3.147 -4.557 -17.978 1.00 70.75 93 GLU A N 1
ATOM 771 C CA . GLU A 1 93 ? -3.391 -3.687 -16.836 1.00 70.75 93 GLU A CA 1
ATOM 772 C C . GLU A 1 93 ? -2.577 -4.143 -15.620 1.00 70.75 93 GLU A C 1
ATOM 774 O O . GLU A 1 93 ? -2.670 -5.268 -15.121 1.00 70.75 93 GLU A O 1
ATOM 779 N N . VAL A 1 94 ? -1.762 -3.234 -15.081 1.00 75.81 94 VAL A N 1
ATOM 780 C CA . VAL A 1 94 ? -0.947 -3.554 -13.910 1.00 75.81 94 VAL A CA 1
ATOM 781 C C . VAL A 1 94 ? -1.824 -3.629 -12.671 1.00 75.81 94 VAL A C 1
ATOM 783 O O . VAL A 1 94 ? -2.232 -2.614 -12.107 1.00 75.81 94 VAL A O 1
ATOM 786 N N . ARG A 1 95 ? -2.042 -4.854 -12.191 1.00 78.44 95 ARG A N 1
ATOM 787 C CA . ARG A 1 95 ? -2.731 -5.095 -10.923 1.00 78.44 95 ARG A CA 1
ATOM 788 C C . ARG A 1 95 ? -1.959 -4.481 -9.741 1.00 78.44 95 ARG A C 1
ATOM 790 O O . ARG A 1 95 ? -0.726 -4.594 -9.696 1.00 78.44 95 ARG A O 1
ATOM 797 N N . PRO A 1 96 ? -2.652 -3.962 -8.706 1.00 77.62 96 PRO A N 1
ATOM 798 C CA . PRO A 1 96 ? -2.028 -3.485 -7.462 1.00 77.62 96 PRO A CA 1
ATOM 799 C C . PRO A 1 96 ? -1.103 -4.527 -6.820 1.00 77.62 96 PRO A C 1
ATOM 801 O O . PRO A 1 96 ? -0.079 -4.208 -6.214 1.00 77.62 96 PRO A O 1
ATOM 804 N N . THR A 1 97 ? -1.430 -5.805 -7.016 1.00 85.50 97 THR A N 1
ATOM 805 C CA . THR A 1 97 ? -0.638 -6.951 -6.577 1.00 85.50 97 THR A CA 1
ATOM 806 C C . THR A 1 97 ? 0.802 -6.892 -7.079 1.00 85.50 97 THR A C 1
ATOM 808 O O . THR A 1 97 ? 1.718 -7.180 -6.311 1.00 85.50 97 THR A O 1
ATOM 811 N N . ASN A 1 98 ? 1.035 -6.481 -8.326 1.00 84.44 98 ASN A N 1
ATOM 812 C CA . ASN A 1 98 ? 2.378 -6.447 -8.902 1.00 84.44 98 ASN A CA 1
ATOM 813 C C . ASN A 1 98 ? 3.218 -5.345 -8.244 1.00 84.44 98 ASN A C 1
ATOM 815 O O . ASN A 1 98 ? 4.393 -5.544 -7.938 1.00 84.44 98 ASN A O 1
ATOM 819 N N . LEU A 1 99 ? 2.600 -4.206 -7.935 1.00 86.19 99 LEU A N 1
ATOM 820 C CA . LEU A 1 99 ? 3.264 -3.087 -7.271 1.00 86.19 99 LEU A CA 1
ATOM 821 C C . LEU A 1 99 ? 3.671 -3.419 -5.835 1.00 86.19 99 LEU A C 1
ATOM 823 O O . LEU A 1 99 ? 4.703 -2.938 -5.371 1.00 86.19 99 LEU A O 1
ATOM 827 N N . VAL A 1 100 ? 2.902 -4.259 -5.144 1.00 89.12 100 VAL A N 1
ATOM 828 C CA . VAL A 1 100 ? 3.129 -4.590 -3.731 1.00 89.12 100 VAL A CA 1
ATOM 829 C C . VAL A 1 100 ? 3.955 -5.866 -3.568 1.00 89.12 100 VAL A C 1
ATOM 831 O O . VAL A 1 100 ? 4.972 -5.858 -2.876 1.00 89.12 100 VAL A O 1
ATOM 834 N N . LYS A 1 101 ? 3.558 -6.961 -4.226 1.00 88.56 101 LYS A N 1
ATOM 835 C CA . LYS A 1 101 ? 4.103 -8.307 -3.976 1.00 88.56 101 LYS A CA 1
ATOM 836 C C . LYS A 1 101 ? 5.417 -8.587 -4.696 1.00 88.56 101 LYS A C 1
ATOM 838 O O . LYS A 1 101 ? 6.153 -9.484 -4.286 1.00 88.56 101 LYS A O 1
ATOM 843 N N . LEU A 1 102 ? 5.748 -7.851 -5.759 1.00 89.31 102 LEU A N 1
ATOM 844 C CA . LEU A 1 102 ? 7.016 -8.072 -6.448 1.00 89.31 102 LEU A CA 1
ATOM 845 C C . LEU A 1 102 ? 8.197 -7.632 -5.580 1.00 89.31 102 LEU A C 1
ATOM 847 O O . LEU A 1 102 ? 8.231 -6.531 -5.016 1.00 89.31 102 LEU A O 1
ATOM 851 N N . SER A 1 103 ? 9.215 -8.492 -5.516 1.00 88.81 103 SER A N 1
ATOM 852 C CA . SER A 1 103 ? 10.499 -8.113 -4.935 1.00 88.81 103 SER A CA 1
ATOM 853 C C . SER A 1 103 ? 11.116 -6.974 -5.746 1.00 88.81 103 SER A C 1
ATOM 855 O O . SER A 1 103 ? 10.834 -6.810 -6.934 1.00 88.81 103 SER A O 1
ATOM 857 N N . ARG A 1 104 ? 11.982 -6.177 -5.114 1.00 87.81 104 ARG A N 1
ATOM 858 C CA . ARG A 1 104 ? 12.665 -5.065 -5.795 1.00 87.81 104 ARG A CA 1
ATOM 859 C C . ARG A 1 104 ? 13.418 -5.536 -7.045 1.00 87.81 104 ARG A C 1
ATOM 861 O O . ARG A 1 104 ? 13.286 -4.916 -8.092 1.00 87.81 104 ARG A O 1
ATOM 868 N N . LEU A 1 105 ? 14.142 -6.654 -6.945 1.00 89.50 105 LEU A N 1
ATOM 869 C CA . LEU A 1 105 ? 14.892 -7.227 -8.065 1.00 89.50 105 LEU A CA 1
ATOM 870 C C . LEU A 1 105 ? 13.966 -7.721 -9.184 1.00 89.50 105 LEU A C 1
ATOM 872 O O . LEU A 1 105 ? 14.221 -7.448 -10.352 1.00 89.50 105 LEU A O 1
ATOM 876 N N . LYS A 1 106 ? 12.872 -8.413 -8.836 1.00 90.44 106 LYS A N 1
ATOM 877 C CA . LYS A 1 106 ? 11.921 -8.919 -9.833 1.00 90.44 106 LYS A CA 1
ATOM 878 C C . LYS A 1 106 ? 11.203 -7.772 -10.547 1.00 90.44 106 LYS A C 1
ATOM 880 O O . LYS A 1 106 ? 11.066 -7.820 -11.761 1.00 90.44 106 LYS A O 1
ATOM 885 N N . PHE A 1 107 ? 10.808 -6.728 -9.815 1.00 91.31 107 PHE A N 1
ATOM 886 C CA . PHE A 1 107 ? 10.229 -5.518 -10.400 1.00 91.31 107 PHE A CA 1
ATOM 887 C C . PHE A 1 107 ? 11.205 -4.848 -11.375 1.00 91.31 107 PHE A C 1
ATOM 889 O O . PHE A 1 107 ? 10.832 -4.561 -12.506 1.00 91.31 107 PHE A O 1
ATOM 896 N N . TYR A 1 108 ? 12.462 -4.660 -10.961 1.00 90.31 108 TYR A N 1
ATOM 897 C CA . TYR A 1 108 ? 13.487 -4.061 -11.814 1.00 90.31 108 TYR A CA 1
ATOM 898 C C . TYR A 1 108 ? 13.712 -4.877 -13.093 1.00 90.31 108 TYR A C 1
ATOM 900 O O . TYR A 1 108 ? 13.645 -4.328 -14.186 1.00 90.31 108 TYR A O 1
ATOM 908 N N . ASN A 1 109 ? 13.897 -6.194 -12.983 1.00 90.62 109 ASN A N 1
ATOM 909 C CA . ASN A 1 109 ? 14.151 -7.042 -14.148 1.00 90.62 109 ASN A CA 1
ATOM 910 C C . ASN A 1 109 ? 12.997 -7.053 -15.160 1.00 90.62 109 ASN A C 1
ATOM 912 O O . ASN A 1 109 ? 13.257 -7.221 -16.346 1.00 90.62 109 ASN A O 1
ATOM 916 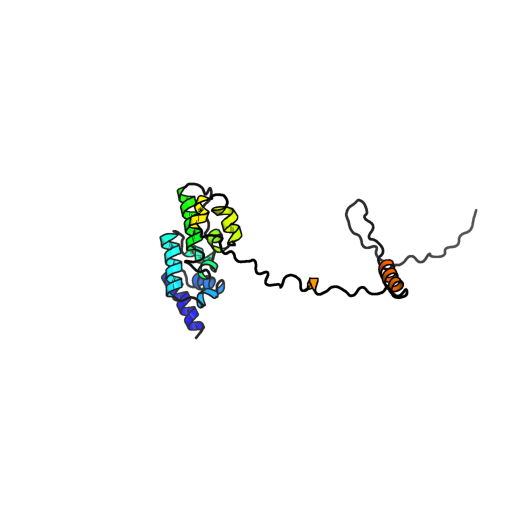N N . MET A 1 110 ? 11.750 -6.905 -14.703 1.00 87.44 110 MET A N 1
ATOM 917 C CA . MET A 1 110 ? 10.576 -6.953 -15.581 1.00 87.44 110 MET A CA 1
ATOM 918 C C . MET A 1 110 ? 10.210 -5.589 -16.171 1.00 87.44 110 MET A C 1
ATOM 920 O O . MET A 1 110 ? 9.870 -5.529 -17.344 1.00 87.44 110 MET A O 1
ATOM 924 N N . TYR A 1 111 ? 10.276 -4.510 -15.385 1.00 87.06 111 TYR A N 1
ATOM 925 C CA . TYR A 1 111 ? 9.752 -3.199 -15.795 1.00 87.06 111 TYR A CA 1
ATOM 926 C C . TYR A 1 111 ? 10.817 -2.132 -16.030 1.00 87.06 111 TYR A C 1
ATOM 928 O O . TYR A 1 111 ? 10.519 -1.122 -16.647 1.00 87.06 111 TYR A O 1
ATOM 936 N N . VAL A 1 112 ? 12.038 -2.312 -15.523 1.00 89.56 112 VAL A N 1
ATOM 937 C CA . VAL A 1 112 ? 13.085 -1.280 -15.600 1.00 89.56 112 VAL A CA 1
ATOM 938 C C . VAL A 1 112 ? 14.210 -1.712 -16.535 1.00 89.56 112 VAL A C 1
ATOM 940 O O . VAL A 1 112 ? 14.589 -0.961 -17.417 1.00 89.56 112 VAL A O 1
ATOM 943 N N . LYS A 1 113 ? 14.711 -2.944 -16.405 1.00 89.44 113 LYS A N 1
ATOM 944 C CA . LYS A 1 113 ? 15.810 -3.469 -17.228 1.00 89.44 113 LYS A CA 1
ATOM 945 C C . LYS A 1 113 ? 15.549 -3.411 -18.746 1.00 89.44 113 LYS A C 1
ATOM 947 O O . LYS A 1 113 ? 16.500 -3.127 -19.469 1.00 89.44 113 LYS A O 1
ATOM 952 N N . PRO A 1 114 ? 14.329 -3.675 -19.257 1.00 87.69 114 PRO A N 1
ATOM 953 C CA . PRO A 1 114 ? 14.062 -3.552 -20.692 1.00 87.69 114 PRO A CA 1
ATOM 954 C C . PRO A 1 114 ? 14.065 -2.099 -21.201 1.00 87.69 114 PRO A C 1
ATOM 956 O O . PRO A 1 114 ? 14.167 -1.889 -22.404 1.00 87.69 114 PRO A O 1
ATOM 959 N N . TYR A 1 115 ? 13.967 -1.119 -20.296 1.00 86.94 115 TYR A N 1
ATOM 960 C CA . TYR A 1 115 ? 13.710 0.293 -20.580 1.00 86.94 115 TYR A CA 1
ATOM 961 C C . TYR A 1 115 ? 14.763 1.173 -19.877 1.00 86.94 115 TYR A C 1
ATOM 963 O O . TYR A 1 115 ? 14.545 1.627 -18.747 1.00 86.94 115 TYR A O 1
ATOM 971 N N . PRO A 1 116 ? 15.941 1.398 -20.489 1.00 83.94 116 PRO A N 1
ATOM 972 C CA . PRO A 1 116 ? 17.070 2.077 -19.841 1.00 83.94 116 PRO A CA 1
ATOM 973 C C . PRO A 1 116 ? 16.749 3.505 -19.357 1.00 83.94 116 PRO A C 1
ATOM 975 O O . PRO A 1 116 ? 17.344 3.996 -18.397 1.00 83.94 116 PRO A O 1
ATOM 978 N N . GLU A 1 117 ? 15.774 4.178 -19.963 1.00 86.06 117 GLU A N 1
ATOM 979 C CA . GLU A 1 117 ? 15.260 5.476 -19.528 1.00 86.06 117 GLU A CA 1
ATOM 980 C C . GLU A 1 117 ? 14.629 5.436 -18.123 1.00 86.06 117 GLU A C 1
ATOM 982 O O . GLU A 1 117 ? 14.742 6.401 -17.358 1.00 86.06 117 GLU A O 1
ATOM 987 N N . LEU A 1 118 ? 14.041 4.299 -17.734 1.00 86.75 118 LEU A N 1
ATOM 988 C CA . LEU A 1 118 ? 13.358 4.119 -16.452 1.00 86.75 118 LEU A CA 1
ATOM 989 C C . LEU A 1 118 ? 14.315 3.876 -15.285 1.00 86.75 118 LEU A C 1
ATOM 991 O O . LEU A 1 118 ? 13.917 4.032 -14.128 1.00 86.75 118 LEU A O 1
ATOM 995 N N . GLU A 1 119 ? 15.588 3.568 -15.547 1.00 85.44 119 GLU A N 1
ATOM 996 C CA . GLU A 1 119 ? 16.599 3.408 -14.494 1.00 85.44 119 GLU A CA 1
ATOM 997 C C . GLU A 1 119 ? 16.793 4.690 -13.683 1.00 85.44 119 GLU A C 1
ATOM 999 O O . GLU A 1 119 ? 16.975 4.651 -12.461 1.00 85.44 119 GLU A O 1
ATOM 1004 N N . LYS A 1 120 ? 16.701 5.841 -14.356 1.00 82.94 120 LYS A N 1
ATOM 1005 C CA . LYS A 1 120 ? 16.795 7.159 -13.719 1.00 82.94 120 LYS A CA 1
ATOM 1006 C C . LYS A 1 120 ? 15.579 7.439 -12.833 1.00 82.94 120 LYS A C 1
ATOM 1008 O O . LYS A 1 120 ? 15.731 8.032 -11.768 1.00 82.94 120 LYS A O 1
ATOM 1013 N N . VAL A 1 121 ? 14.396 6.980 -13.248 1.00 83.88 121 VAL A N 1
ATOM 1014 C CA . VAL A 1 121 ? 13.111 7.225 -12.568 1.00 83.88 121 VAL A CA 1
ATOM 1015 C C . VAL A 1 121 ? 12.916 6.305 -11.363 1.00 83.88 121 VAL A C 1
ATOM 1017 O O . VAL A 1 121 ? 12.475 6.759 -10.308 1.00 83.88 121 VAL A O 1
ATOM 1020 N N . TYR A 1 122 ? 13.263 5.020 -11.489 1.00 83.25 122 TYR A N 1
ATOM 1021 C CA . TYR A 1 122 ? 13.080 4.037 -10.414 1.00 83.25 122 TYR A CA 1
ATOM 1022 C C . TYR A 1 122 ? 14.002 4.279 -9.210 1.00 83.25 122 TYR A C 1
ATOM 1024 O O . TYR A 1 122 ? 13.743 3.802 -8.102 1.00 83.25 122 TYR A O 1
ATOM 1032 N N . GLY A 1 123 ? 15.066 5.054 -9.416 1.00 69.25 123 GLY A N 1
ATOM 1033 C CA . GLY A 1 123 ? 16.088 5.305 -8.417 1.00 69.25 123 GLY A CA 1
ATOM 1034 C C . GLY A 1 123 ? 17.153 4.218 -8.466 1.00 69.25 123 GLY A C 1
ATOM 1035 O O . GLY A 1 123 ? 16.864 3.018 -8.465 1.00 69.25 123 GLY A O 1
ATOM 1036 N N . ARG A 1 124 ? 18.408 4.675 -8.520 1.00 57.09 124 ARG A N 1
ATOM 1037 C CA . ARG A 1 124 ? 19.593 3.850 -8.732 1.00 57.09 124 ARG A CA 1
ATOM 1038 C C . ARG A 1 124 ? 19.559 2.568 -7.888 1.00 57.09 124 ARG A C 1
ATOM 1040 O O . ARG A 1 124 ? 19.323 2.586 -6.680 1.00 57.09 124 ARG A O 1
ATOM 1047 N N . PHE A 1 125 ? 19.953 1.466 -8.518 1.00 51.28 125 PHE A N 1
ATOM 1048 C CA . PHE A 1 125 ? 20.519 0.308 -7.825 1.00 51.28 125 PHE A CA 1
ATOM 1049 C C . PHE A 1 125 ? 21.808 0.665 -7.047 1.00 51.28 125 PHE A C 1
ATOM 1051 O O . PHE A 1 125 ? 22.314 -0.176 -6.322 1.00 51.28 125 PHE A O 1
ATOM 1058 N N . SER A 1 126 ? 22.325 1.901 -7.150 1.00 44.12 126 SER A N 1
ATOM 1059 C CA . SER A 1 126 ? 23.546 2.376 -6.489 1.00 44.12 126 SER A CA 1
ATOM 1060 C C . SER A 1 126 ? 23.321 2.750 -5.012 1.00 44.12 126 SER A C 1
ATOM 1062 O O . SER A 1 126 ? 23.433 3.897 -4.584 1.00 44.12 126 SER A O 1
ATOM 1064 N N . GLY A 1 127 ? 23.081 1.754 -4.182 1.00 40.16 127 GLY A N 1
ATOM 1065 C CA . GLY A 1 127 ? 24.220 1.461 -3.336 1.00 40.16 127 GLY A CA 1
ATOM 1066 C C . GLY A 1 127 ? 25.057 0.512 -4.181 1.00 40.16 127 GLY A C 1
ATOM 1067 O O . GLY A 1 127 ? 24.581 -0.551 -4.553 1.00 40.16 127 GLY A O 1
ATOM 1068 N N . GLU A 1 128 ? 26.327 0.786 -4.404 1.00 40.59 128 GLU A N 1
ATOM 1069 C CA . GLU A 1 128 ? 27.296 -0.016 -3.661 1.00 40.59 128 GLU A CA 1
ATOM 1070 C C . GLU A 1 128 ? 26.773 -0.309 -2.247 1.00 40.59 128 GLU A C 1
ATOM 1072 O O . GLU A 1 128 ? 27.173 0.282 -1.256 1.00 40.59 128 GLU A O 1
ATOM 1077 N N . VAL A 1 129 ? 25.774 -1.187 -2.153 1.00 44.19 129 VAL A N 1
ATOM 1078 C CA . VAL A 1 129 ? 25.639 -2.024 -0.993 1.00 44.19 129 VAL A CA 1
ATOM 1079 C C . VAL A 1 129 ? 26.747 -3.008 -1.298 1.00 44.19 129 VAL A C 1
ATOM 1081 O O . VAL A 1 129 ? 26.540 -3.856 -2.177 1.00 44.19 129 VAL A O 1
ATOM 1084 N N . PRO A 1 130 ? 27.951 -2.886 -0.700 1.00 43.22 130 PRO A N 1
ATOM 1085 C CA . PRO A 1 130 ? 28.802 -4.054 -0.646 1.00 43.22 130 PRO A CA 1
ATOM 1086 C C . PRO A 1 130 ? 27.860 -5.157 -0.192 1.00 43.22 130 PRO A C 1
ATOM 1088 O O . PRO A 1 130 ? 27.104 -4.966 0.766 1.00 43.22 130 PRO A O 1
ATOM 1091 N N . VAL A 1 131 ? 27.781 -6.249 -0.948 1.00 46.03 131 VAL A N 1
ATOM 1092 C CA . VAL A 1 131 ? 27.093 -7.435 -0.465 1.00 46.03 131 VAL A CA 1
ATOM 1093 C C . VAL A 1 131 ? 27.883 -7.829 0.776 1.00 46.03 131 VAL A C 1
ATOM 1095 O O . VAL A 1 131 ? 28.839 -8.590 0.710 1.00 46.03 131 VAL A O 1
ATOM 1098 N N . GLN A 1 132 ? 27.537 -7.242 1.919 1.00 50.38 132 GLN A N 1
ATOM 1099 C CA . GLN A 1 132 ? 27.935 -7.707 3.218 1.00 50.38 132 GLN A CA 1
ATOM 1100 C C . GLN A 1 132 ? 27.123 -8.977 3.351 1.00 50.38 132 GLN A C 1
ATOM 1102 O O . GLN A 1 132 ? 26.002 -8.996 3.862 1.00 50.38 132 GLN A O 1
ATOM 1107 N N . THR A 1 133 ? 27.681 -10.051 2.792 1.00 49.97 133 THR A N 1
ATOM 1108 C CA . THR A 1 133 ? 27.419 -11.393 3.263 1.00 49.97 133 THR A CA 1
ATOM 1109 C C . THR A 1 133 ? 27.451 -11.284 4.778 1.00 49.97 133 THR A C 1
ATOM 1111 O O . THR A 1 133 ? 28.495 -11.044 5.376 1.00 49.97 133 THR A O 1
ATOM 1114 N N . ARG A 1 134 ? 26.275 -11.376 5.405 1.00 54.19 134 ARG A N 1
ATOM 1115 C CA . ARG A 1 134 ? 26.135 -11.354 6.870 1.00 54.19 134 ARG A CA 1
ATOM 1116 C C . ARG A 1 134 ? 26.864 -12.531 7.523 1.00 54.19 134 ARG A C 1
ATOM 1118 O O . ARG A 1 134 ? 27.001 -12.585 8.737 1.00 54.19 134 ARG A O 1
ATOM 1125 N N . HIS A 1 135 ? 27.339 -13.458 6.699 1.00 57.38 135 HIS A N 1
ATOM 1126 C CA . HIS A 1 135 ? 28.299 -14.475 7.054 1.00 57.38 135 HIS A CA 1
ATOM 1127 C C . HIS A 1 135 ? 29.704 -13.937 6.778 1.00 57.38 135 HIS A C 1
ATOM 1129 O O . HIS A 1 135 ? 29.985 -13.589 5.625 1.00 57.38 135 HIS A O 1
ATOM 1135 N N . PRO A 1 136 ? 30.594 -13.879 7.785 1.00 62.28 136 PRO A N 1
ATOM 1136 C CA . PRO A 1 136 ? 31.996 -13.611 7.517 1.00 62.28 136 PRO A CA 1
ATOM 1137 C C . PRO A 1 136 ? 32.462 -14.622 6.471 1.00 62.28 136 PRO A C 1
ATOM 1139 O O . PRO A 1 136 ? 32.256 -15.832 6.625 1.00 62.28 136 PRO A O 1
ATOM 1142 N N . VAL A 1 137 ? 33.019 -14.118 5.370 1.00 59.06 137 VAL A N 1
ATOM 1143 C CA . VAL A 1 137 ? 33.566 -14.956 4.307 1.00 59.06 137 VAL A CA 1
ATOM 1144 C C . VAL A 1 137 ? 34.633 -15.844 4.942 1.00 59.06 137 VAL A C 1
ATOM 1146 O O . VAL A 1 137 ? 35.729 -15.394 5.249 1.00 59.06 137 VAL A O 1
ATOM 1149 N N . GLY A 1 138 ? 34.304 -17.121 5.133 1.00 67.75 138 GLY A N 1
ATOM 1150 C CA . GLY A 1 138 ? 35.290 -18.150 5.425 1.00 67.75 138 GLY A CA 1
ATOM 1151 C C . GLY A 1 138 ? 35.584 -18.462 6.891 1.00 67.75 138 GLY A C 1
ATOM 1152 O O . GLY A 1 138 ? 36.737 -18.755 7.184 1.00 67.75 138 GLY A O 1
ATOM 1153 N N . MET A 1 139 ? 34.588 -18.601 7.780 1.00 62.97 139 MET A N 1
ATOM 1154 C CA . MET A 1 139 ? 34.828 -19.445 8.976 1.00 62.97 139 MET A CA 1
ATOM 1155 C C . MET A 1 139 ? 35.325 -20.846 8.572 1.00 62.97 139 MET A C 1
ATOM 1157 O O . MET A 1 139 ? 36.154 -21.441 9.240 1.00 62.97 139 MET A O 1
ATOM 1161 N N . TRP A 1 140 ? 34.892 -21.336 7.411 1.00 61.09 140 TRP A N 1
ATOM 1162 C CA . TRP A 1 140 ? 35.202 -22.659 6.876 1.00 61.09 140 TRP A CA 1
ATOM 1163 C C . TRP A 1 140 ? 36.629 -22.704 6.311 1.00 61.09 140 TRP A C 1
ATOM 1165 O O . TRP A 1 140 ? 37.186 -23.778 6.144 1.00 61.09 140 TRP A O 1
ATOM 1175 N N . LYS A 1 141 ? 37.233 -21.531 6.059 1.00 65.12 141 LYS A N 1
ATOM 1176 C CA . LYS A 1 141 ? 38.651 -21.385 5.704 1.00 65.12 141 LYS A CA 1
ATOM 1177 C C . LYS A 1 141 ? 39.563 -21.436 6.934 1.00 65.12 141 LYS A C 1
ATOM 1179 O O . LYS A 1 141 ? 40.737 -21.742 6.784 1.00 65.12 141 LYS A O 1
ATOM 1184 N N . LEU A 1 142 ? 39.034 -21.147 8.129 1.00 66.75 142 LEU A N 1
ATOM 1185 C CA . LEU A 1 142 ? 39.750 -21.322 9.401 1.00 66.75 142 LEU A CA 1
ATOM 1186 C C . LEU A 1 142 ? 39.741 -22.786 9.856 1.00 66.75 142 LEU A C 1
ATOM 1188 O O . LEU A 1 142 ? 40.647 -23.223 10.559 1.00 66.75 142 LEU A O 1
ATOM 1192 N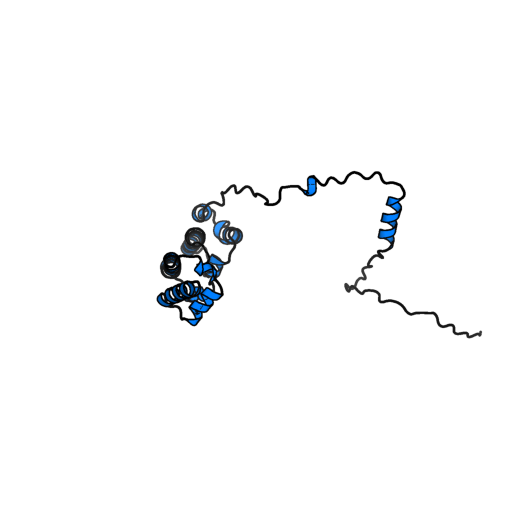 N . PHE A 1 143 ? 38.749 -23.562 9.413 1.00 61.78 143 PHE A N 1
ATOM 1193 C CA . PHE A 1 143 ? 38.751 -25.016 9.524 1.00 61.78 143 PHE A CA 1
ATOM 1194 C C . PHE A 1 143 ? 39.650 -25.628 8.443 1.00 61.78 143 PHE A C 1
ATOM 1196 O O . PHE A 1 143 ? 39.182 -26.330 7.553 1.00 61.78 143 PHE A O 1
ATOM 1203 N N . THR A 1 144 ? 40.957 -25.382 8.511 1.00 62.50 144 THR A N 1
ATOM 1204 C CA . THR A 1 144 ? 41.921 -26.303 7.901 1.00 62.50 144 THR A CA 1
ATOM 1205 C C . THR A 1 144 ? 42.013 -27.523 8.814 1.00 62.50 144 THR A C 1
ATOM 1207 O O . THR A 1 144 ? 42.562 -27.390 9.915 1.00 62.50 144 THR A O 1
ATOM 1210 N N . PRO A 1 145 ? 41.458 -28.693 8.439 1.00 63.41 145 PRO A N 1
ATOM 1211 C CA . PRO A 1 145 ? 41.656 -29.898 9.230 1.00 63.41 145 PRO A CA 1
ATOM 1212 C C . PRO A 1 145 ? 43.161 -30.147 9.343 1.00 63.41 145 PRO A C 1
ATOM 1214 O O . PRO A 1 145 ? 43.883 -30.067 8.346 1.00 63.41 145 PRO A O 1
ATOM 1217 N N . ARG A 1 146 ? 43.655 -30.403 10.563 1.00 60.19 146 ARG A N 1
ATOM 1218 C CA . ARG A 1 146 ? 45.039 -30.860 10.733 1.00 60.19 146 ARG A CA 1
ATOM 1219 C C . ARG A 1 146 ? 45.204 -32.099 9.864 1.00 60.19 146 ARG A C 1
ATOM 1221 O O . ARG A 1 146 ? 44.385 -33.010 9.963 1.00 60.19 146 ARG A O 1
ATOM 1228 N N . GLN A 1 147 ? 46.231 -32.110 9.017 1.00 59.09 147 GLN A N 1
ATOM 1229 C CA . GLN A 1 147 ? 46.624 -33.317 8.301 1.00 59.09 147 GLN A CA 1
ATOM 1230 C C . GLN A 1 147 ? 46.909 -34.378 9.359 1.00 59.09 147 GLN A C 1
ATOM 1232 O O . GLN A 1 147 ? 47.870 -34.276 10.122 1.00 59.09 147 GLN A O 1
ATOM 1237 N N . TYR A 1 148 ? 45.987 -35.324 9.480 1.00 55.25 148 TYR A N 1
ATOM 1238 C CA . TYR A 1 148 ? 46.145 -36.458 10.358 1.00 55.25 148 TYR A CA 1
ATOM 1239 C C . TYR A 1 148 ? 47.227 -37.333 9.728 1.00 55.25 148 TYR A C 1
ATOM 1241 O O . TYR A 1 148 ? 47.106 -37.723 8.568 1.00 55.25 148 TYR A O 1
ATOM 1249 N N . LEU A 1 149 ? 48.315 -37.575 10.457 1.00 56.03 149 LEU A N 1
ATOM 1250 C CA . LEU A 1 149 ? 49.256 -38.627 10.095 1.00 56.03 149 LEU A CA 1
ATOM 1251 C C . LEU A 1 149 ? 48.471 -39.929 10.195 1.00 56.03 149 LEU A C 1
ATOM 1253 O O . LEU A 1 149 ? 48.180 -40.363 11.304 1.00 56.03 149 LEU A O 1
ATOM 1257 N N . GLU A 1 150 ? 48.072 -40.490 9.054 1.00 52.69 150 GLU A N 1
ATOM 1258 C CA . GLU A 1 150 ? 47.401 -41.785 8.989 1.00 52.69 150 GLU A CA 1
ATOM 1259 C C . GLU A 1 150 ? 48.268 -42.825 9.711 1.00 52.69 150 GLU A C 1
ATOM 1261 O O . GLU A 1 150 ? 49.254 -43.335 9.174 1.00 52.69 150 GLU A O 1
ATOM 1266 N N . SER A 1 151 ? 47.916 -43.128 10.963 1.00 61.53 151 SER A N 1
ATOM 1267 C CA . SER A 1 151 ? 48.336 -44.367 11.594 1.00 61.53 151 SER A CA 1
ATOM 1268 C C . SER A 1 151 ? 47.673 -45.502 10.819 1.00 61.53 151 SER A C 1
ATOM 1270 O O . SER A 1 151 ? 46.521 -45.398 10.390 1.00 61.53 151 SER A O 1
ATOM 1272 N N . LYS A 1 152 ? 48.397 -46.607 10.625 1.00 57.06 152 LYS A N 1
ATOM 1273 C CA . LYS A 1 152 ? 47.935 -47.770 9.843 1.00 57.06 152 LYS A CA 1
ATOM 1274 C C . LYS A 1 152 ? 46.608 -48.356 10.350 1.00 57.06 152 LYS A C 1
ATOM 1276 O O . LYS A 1 152 ? 45.953 -49.097 9.625 1.00 57.06 152 LYS A O 1
ATOM 1281 N N . GLU A 1 153 ? 46.220 -48.020 11.573 1.00 56.59 153 GLU A N 1
ATOM 1282 C CA . GLU A 1 153 ? 45.003 -48.471 12.243 1.00 56.59 153 GLU A CA 1
ATOM 1283 C C . GLU A 1 153 ? 43.749 -47.704 11.770 1.00 56.59 153 GLU A C 1
ATOM 1285 O O . GLU A 1 153 ? 42.679 -48.300 11.637 1.00 56.59 153 GLU A O 1
ATOM 1290 N N . ASP A 1 154 ? 43.866 -46.425 11.396 1.00 52.91 154 ASP A N 1
ATOM 1291 C CA . ASP A 1 154 ? 42.714 -45.594 11.003 1.00 52.91 154 ASP A CA 1
ATOM 1292 C C . ASP A 1 154 ? 42.235 -45.862 9.569 1.00 52.91 154 ASP A C 1
ATOM 1294 O O . ASP A 1 154 ? 41.036 -45.790 9.276 1.00 52.91 154 ASP A O 1
ATOM 1298 N N . ALA A 1 155 ? 43.147 -46.275 8.681 1.00 57.22 155 ALA A N 1
ATOM 1299 C CA . ALA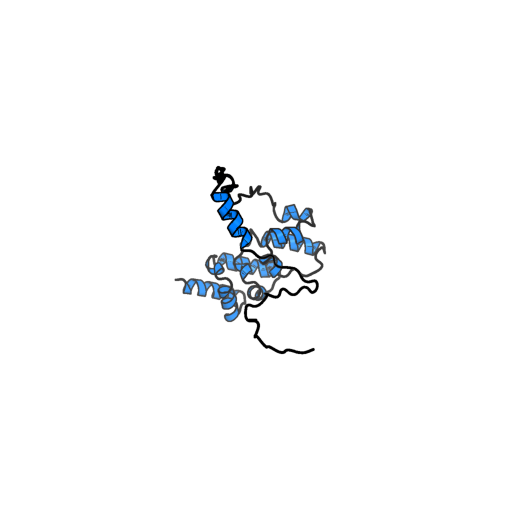 A 1 155 ? 42.809 -46.707 7.323 1.00 57.22 155 ALA A CA 1
ATOM 1300 C C . ALA A 1 155 ? 41.895 -47.951 7.321 1.00 57.22 155 ALA A C 1
ATOM 1302 O O . ALA A 1 155 ? 41.033 -48.110 6.448 1.00 57.22 155 ALA A O 1
ATOM 1303 N N . ILE A 1 156 ? 42.033 -48.817 8.331 1.00 54.53 156 ILE A N 1
ATOM 1304 C CA . ILE A 1 156 ? 41.229 -50.035 8.468 1.00 54.53 156 ILE A CA 1
ATOM 1305 C C . ILE A 1 156 ? 39.779 -49.659 8.804 1.00 54.53 156 ILE A C 1
ATOM 1307 O O . ILE A 1 156 ? 38.860 -50.133 8.134 1.00 54.53 156 ILE A O 1
ATOM 1311 N N . THR A 1 157 ? 39.561 -48.734 9.741 1.00 52.97 157 THR A N 1
ATOM 1312 C CA . THR A 1 157 ? 38.222 -48.289 10.171 1.00 52.97 157 THR A CA 1
ATOM 1313 C C . THR A 1 157 ? 37.408 -47.664 9.031 1.00 52.97 157 THR A C 1
ATOM 1315 O O . THR A 1 157 ? 36.227 -47.983 8.859 1.00 52.97 157 THR A O 1
ATOM 1318 N N . VAL A 1 158 ? 38.032 -46.837 8.184 1.00 56.88 158 VAL A N 1
ATOM 1319 C CA . VAL A 1 158 ? 37.354 -46.214 7.029 1.00 56.88 158 VAL A CA 1
ATOM 1320 C C . VAL A 1 158 ? 36.992 -47.253 5.959 1.00 56.88 158 VAL A C 1
ATOM 1322 O O . VAL A 1 158 ? 35.897 -47.214 5.393 1.00 56.88 158 VAL A O 1
ATOM 1325 N N . SER A 1 159 ? 37.867 -48.233 5.716 1.00 52.62 159 SER A N 1
ATOM 1326 C CA . SER A 1 159 ? 37.609 -49.306 4.744 1.00 52.62 159 SER A CA 1
ATOM 1327 C C . SER A 1 159 ? 36.473 -50.250 5.173 1.00 52.62 159 SER A C 1
ATOM 1329 O O . SER A 1 159 ? 35.701 -50.722 4.333 1.00 52.62 159 SER A O 1
ATOM 1331 N N . VAL A 1 160 ? 36.321 -50.480 6.482 1.00 52.53 160 VAL A N 1
ATOM 1332 C CA . VAL A 1 160 ? 35.235 -51.285 7.060 1.00 52.53 160 VAL A CA 1
ATOM 1333 C C . VAL A 1 160 ? 33.887 -50.570 6.913 1.00 52.53 160 VAL A C 1
ATOM 1335 O O . VAL A 1 160 ? 32.896 -51.204 6.552 1.00 52.53 160 VAL A O 1
ATOM 1338 N N . ALA A 1 161 ? 33.848 -49.243 7.076 1.00 51.06 161 ALA A N 1
ATOM 1339 C CA . ALA A 1 161 ? 32.628 -48.449 6.900 1.00 51.06 161 ALA A CA 1
ATOM 1340 C C . ALA A 1 161 ? 32.127 -48.401 5.439 1.00 51.06 161 ALA A C 1
ATOM 1342 O O . ALA A 1 161 ? 30.922 -48.293 5.198 1.00 51.06 161 ALA A O 1
ATOM 1343 N N . LEU A 1 162 ? 33.028 -48.512 4.456 1.00 50.47 162 LEU A N 1
ATOM 1344 C CA . LEU A 1 162 ? 32.671 -48.565 3.031 1.00 50.47 162 LEU A CA 1
ATOM 1345 C C . LEU A 1 162 ? 32.173 -49.952 2.593 1.00 50.47 162 LEU A C 1
ATOM 1347 O O . LEU A 1 162 ? 31.313 -50.038 1.719 1.00 50.47 162 LEU A O 1
ATOM 1351 N N . LYS A 1 163 ? 32.639 -51.032 3.234 1.00 49.44 163 LYS A N 1
ATOM 1352 C CA . LYS A 1 163 ? 32.200 -52.411 2.941 1.00 49.44 163 LYS A CA 1
ATOM 1353 C C . LYS A 1 163 ? 30.774 -52.735 3.402 1.00 49.44 163 LYS A C 1
ATOM 1355 O O . LYS A 1 163 ? 30.200 -53.701 2.915 1.00 49.44 163 LYS A O 1
ATOM 1360 N N . GLY A 1 164 ? 30.182 -51.929 4.287 1.00 48.25 164 GLY A N 1
ATOM 1361 C CA . GLY A 1 164 ? 28.792 -52.092 4.736 1.00 48.25 164 GLY A CA 1
ATOM 1362 C C . GLY A 1 164 ? 27.732 -51.455 3.828 1.00 48.25 164 GLY A C 1
ATOM 1363 O O . GLY A 1 164 ? 26.545 -51.530 4.134 1.00 48.25 164 GLY A O 1
ATOM 1364 N N . ARG A 1 165 ? 28.125 -50.799 2.728 1.00 49.56 165 ARG A N 1
ATOM 1365 C CA . ARG A 1 165 ? 27.198 -50.106 1.825 1.00 49.56 165 ARG A CA 1
ATOM 1366 C C . ARG A 1 165 ? 27.127 -50.857 0.495 1.00 49.56 165 ARG A C 1
ATOM 1368 O O . ARG A 1 165 ? 27.848 -50.535 -0.444 1.00 49.56 165 ARG A O 1
ATOM 1375 N N . LEU A 1 166 ? 26.278 -51.886 0.431 1.00 43.22 166 LEU A N 1
ATOM 1376 C CA . LEU A 1 166 ? 25.978 -52.572 -0.830 1.00 43.22 166 LEU A CA 1
ATOM 1377 C C . LEU A 1 166 ? 25.451 -51.548 -1.856 1.00 43.22 166 LEU A C 1
ATOM 1379 O O . LEU A 1 166 ? 24.609 -50.713 -1.505 1.00 43.22 166 LEU A O 1
ATOM 1383 N N . PRO A 1 167 ? 25.954 -51.560 -3.101 1.00 41.06 167 PRO A N 1
ATOM 1384 C CA . PRO A 1 167 ? 25.561 -50.582 -4.103 1.00 41.06 167 PRO A CA 1
ATOM 1385 C C . PRO A 1 167 ? 24.135 -50.857 -4.589 1.00 41.06 167 PRO A C 1
ATOM 1387 O O . PRO A 1 167 ? 23.769 -51.990 -4.892 1.00 41.06 167 PRO A O 1
ATOM 1390 N N . LEU A 1 168 ? 23.331 -49.797 -4.696 1.00 40.91 168 LEU A N 1
ATOM 1391 C CA . LEU A 1 168 ? 22.046 -49.848 -5.387 1.00 40.91 168 LEU A CA 1
ATOM 1392 C C . LEU A 1 168 ? 22.303 -50.102 -6.876 1.00 40.91 168 LEU A C 1
ATOM 1394 O O . LEU A 1 168 ? 22.897 -49.262 -7.554 1.00 40.91 168 LEU A O 1
ATOM 1398 N N . VAL A 1 169 ? 21.854 -51.250 -7.382 1.00 48.03 169 VAL A N 1
ATOM 1399 C CA . VAL A 1 169 ? 21.946 -51.578 -8.807 1.00 48.03 169 VAL A CA 1
ATOM 1400 C C . VAL A 1 169 ? 20.730 -51.004 -9.532 1.00 48.03 169 VAL A C 1
ATOM 1402 O O . VAL A 1 169 ? 19.585 -51.176 -9.113 1.00 48.03 169 VAL A O 1
ATOM 1405 N N . ARG A 1 170 ? 20.981 -50.291 -10.629 1.00 33.22 170 ARG A N 1
ATOM 1406 C CA . ARG A 1 170 ? 19.956 -49.716 -11.502 1.00 33.22 170 ARG A CA 1
ATOM 1407 C C . ARG A 1 170 ? 19.446 -50.810 -12.444 1.00 33.22 170 ARG A C 1
ATOM 1409 O O . ARG A 1 170 ? 20.243 -51.371 -13.184 1.00 33.22 170 ARG A O 1
ATOM 1416 N N . CYS A 1 171 ? 18.146 -51.099 -12.430 1.00 39.12 171 CYS A N 1
ATOM 1417 C CA . CYS A 1 171 ? 17.498 -51.916 -13.462 1.00 39.12 171 CYS A CA 1
ATOM 1418 C C . CYS A 1 171 ? 16.776 -51.004 -14.469 1.00 39.12 171 CYS A C 1
ATOM 1420 O O . CYS A 1 171 ? 16.177 -49.999 -14.072 1.00 39.12 171 CYS A O 1
ATOM 1422 N N . ASP A 1 172 ? 16.810 -51.366 -15.753 1.00 42.03 172 ASP A N 1
ATOM 1423 C CA . ASP A 1 172 ? 16.440 -50.539 -16.922 1.00 42.03 172 ASP A CA 1
ATOM 1424 C C . ASP A 1 172 ? 14.949 -50.159 -17.063 1.00 42.03 172 ASP A C 1
ATOM 1426 O O . ASP A 1 172 ? 14.516 -49.691 -18.112 1.00 42.03 172 ASP A O 1
ATOM 1430 N N . LEU A 1 173 ? 14.147 -50.282 -16.003 1.00 44.59 173 LEU A N 1
ATOM 1431 C CA . LEU A 1 173 ? 12.735 -49.871 -15.988 1.00 44.59 173 LEU A CA 1
ATOM 1432 C C . LEU A 1 173 ? 12.384 -48.847 -14.894 1.00 44.59 173 LEU A C 1
ATOM 1434 O O . LEU A 1 173 ? 11.214 -48.603 -14.620 1.00 44.59 173 LEU A O 1
ATOM 1438 N N . GLY A 1 174 ? 13.378 -48.186 -14.291 1.00 40.03 174 GLY A N 1
ATOM 1439 C CA . GLY A 1 174 ? 13.160 -46.919 -13.572 1.00 40.03 174 GLY A CA 1
ATOM 1440 C C . GLY A 1 174 ? 12.370 -46.985 -12.256 1.00 40.03 174 GLY A C 1
ATOM 1441 O O . GLY A 1 174 ? 11.996 -45.937 -11.732 1.00 40.03 174 GLY A O 1
ATOM 1442 N N . VAL A 1 175 ? 12.151 -48.169 -11.677 1.00 38.59 175 VAL A N 1
ATOM 1443 C CA . VAL A 1 175 ? 11.508 -48.323 -10.359 1.00 38.59 175 VAL A CA 1
ATOM 1444 C C . VAL A 1 175 ? 12.533 -48.803 -9.331 1.00 38.59 175 VAL A C 1
ATOM 1446 O O . VAL A 1 175 ? 13.088 -49.892 -9.455 1.00 38.59 175 VAL A O 1
ATOM 1449 N N . TRP A 1 176 ? 12.770 -48.000 -8.289 1.00 32.94 176 TRP A N 1
ATOM 1450 C CA . TRP A 1 176 ? 13.601 -48.385 -7.145 1.00 32.94 176 TRP A CA 1
ATOM 1451 C C . TRP A 1 176 ? 12.826 -49.371 -6.269 1.00 32.94 176 TRP A C 1
ATOM 1453 O O . TRP A 1 176 ? 11.870 -48.977 -5.599 1.00 32.94 176 TRP A O 1
ATOM 1463 N N . LYS A 1 177 ? 13.227 -50.644 -6.241 1.00 35.28 177 LYS A N 1
ATOM 1464 C CA . LYS A 1 177 ? 12.698 -51.613 -5.274 1.00 35.28 177 LYS A CA 1
ATOM 1465 C C . LYS A 1 177 ? 13.780 -51.958 -4.260 1.00 35.28 177 LYS A C 1
ATOM 1467 O O . LYS A 1 177 ? 14.902 -52.286 -4.626 1.00 35.28 177 LYS A O 1
ATOM 1472 N N . ARG A 1 178 ? 13.435 -51.837 -2.978 1.00 35.94 178 ARG A N 1
ATOM 1473 C CA . ARG A 1 178 ? 14.258 -52.315 -1.866 1.00 35.94 178 ARG A CA 1
ATOM 1474 C C . ARG A 1 178 ? 14.083 -53.831 -1.823 1.00 35.9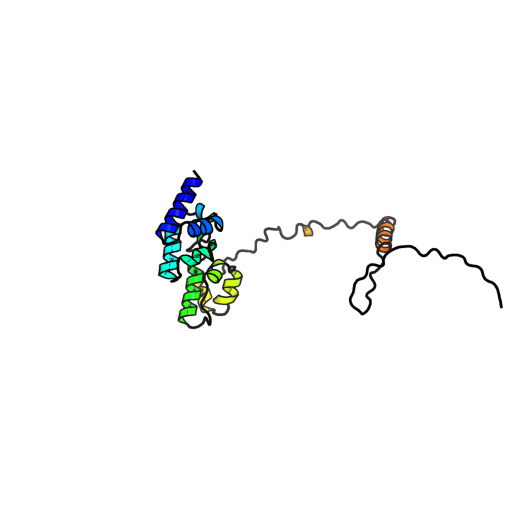4 178 ARG A C 1
ATOM 1476 O O . ARG A 1 178 ? 12.952 -54.297 -1.682 1.00 35.94 178 ARG A O 1
ATOM 1483 N N . GLU A 1 179 ? 15.159 -54.581 -2.004 1.00 34.31 179 GLU A N 1
ATOM 1484 C CA . GLU A 1 179 ? 15.123 -56.033 -1.851 1.00 34.31 179 GLU A CA 1
ATOM 1485 C C . GLU A 1 179 ? 14.681 -56.340 -0.413 1.00 34.31 179 GLU A C 1
ATOM 1487 O O . GLU A 1 179 ? 15.234 -55.798 0.546 1.00 34.31 179 GLU A O 1
ATOM 1492 N N . SER A 1 180 ? 13.569 -57.064 -0.276 1.00 38.78 180 SER A N 1
ATOM 1493 C CA . SER A 1 180 ? 12.964 -57.380 1.016 1.00 38.78 180 SER A CA 1
ATOM 1494 C C . SER A 1 180 ? 13.404 -58.782 1.426 1.00 38.78 180 SER A C 1
ATOM 1496 O O . SER A 1 180 ? 13.075 -59.752 0.755 1.00 38.78 180 SER A O 1
ATOM 1498 N N . ASP A 1 181 ? 14.200 -58.777 2.488 1.00 35.94 181 ASP A N 1
ATOM 1499 C CA . ASP A 1 181 ? 14.586 -59.754 3.517 1.00 35.94 181 ASP A CA 1
ATOM 1500 C C . ASP A 1 181 ? 13.700 -61.029 3.716 1.00 35.94 181 ASP A C 1
ATOM 1502 O O . ASP A 1 181 ? 12.619 -61.163 3.148 1.00 35.94 181 ASP A O 1
ATOM 1506 N N . PRO A 1 182 ? 14.031 -61.941 4.648 1.00 46.25 182 PRO A N 1
ATOM 1507 C CA . PRO A 1 182 ? 14.878 -63.124 4.521 1.00 46.25 182 PRO A CA 1
ATOM 1508 C C . PRO A 1 182 ? 14.082 -64.402 4.869 1.00 46.25 182 PRO A C 1
ATOM 1510 O O . PRO A 1 182 ? 13.715 -64.591 6.018 1.00 46.25 182 PRO A O 1
ATOM 1513 N N . THR A 1 183 ? 13.801 -65.328 3.950 1.00 39.88 183 THR A N 1
ATOM 1514 C CA . THR A 1 183 ? 13.345 -66.694 4.326 1.00 39.88 183 THR A CA 1
ATOM 1515 C C . THR A 1 183 ? 13.337 -67.625 3.116 1.00 39.88 183 THR A C 1
ATOM 1517 O O . THR A 1 183 ? 12.299 -67.879 2.520 1.00 39.88 183 THR A O 1
ATOM 1520 N N . LEU A 1 184 ? 14.487 -68.206 2.776 1.00 34.56 184 LEU A N 1
ATOM 1521 C CA . LEU A 1 184 ? 14.527 -69.471 2.036 1.00 34.56 184 LEU A CA 1
ATOM 1522 C C . LEU A 1 184 ? 15.627 -70.355 2.627 1.00 34.56 184 LEU A C 1
ATOM 1524 O O . LEU A 1 184 ? 16.750 -70.431 2.141 1.00 34.56 184 LEU A O 1
ATOM 1528 N N . VAL A 1 185 ? 15.269 -71.014 3.729 1.00 39.09 185 VAL A N 1
ATOM 1529 C CA . VAL A 1 185 ? 15.912 -72.252 4.175 1.00 39.09 185 VAL A CA 1
ATOM 1530 C C . VAL A 1 185 ? 15.656 -73.303 3.085 1.00 39.09 185 VAL A C 1
ATOM 1532 O O . VAL A 1 185 ? 14.493 -73.467 2.700 1.00 39.09 185 VAL A O 1
ATOM 1535 N N . PRO A 1 186 ? 16.658 -74.042 2.581 1.00 33.78 186 PRO A N 1
ATOM 1536 C CA . PRO A 1 186 ? 16.379 -75.175 1.713 1.00 33.78 186 PRO A CA 1
ATOM 1537 C C . PRO A 1 186 ? 15.695 -76.260 2.550 1.00 33.78 186 PRO A C 1
ATOM 1539 O O . PRO A 1 186 ? 16.279 -76.788 3.498 1.00 33.78 186 PRO A O 1
ATOM 1542 N N . ARG A 1 187 ? 14.444 -76.594 2.214 1.00 31.62 187 ARG A N 1
ATOM 1543 C CA . ARG A 1 187 ? 13.841 -77.852 2.663 1.00 31.62 187 ARG A CA 1
ATOM 1544 C C . ARG A 1 187 ? 14.611 -78.993 2.011 1.00 31.62 187 ARG A C 1
ATOM 1546 O O . ARG A 1 187 ? 14.688 -79.074 0.790 1.00 31.62 187 ARG A O 1
ATOM 1553 N N . ILE A 1 188 ? 15.140 -79.871 2.851 1.00 39.34 188 ILE A N 1
ATOM 1554 C CA . ILE A 1 188 ? 15.565 -81.214 2.473 1.00 39.34 188 ILE A CA 1
ATOM 1555 C C . ILE A 1 188 ? 14.327 -81.952 1.951 1.00 39.34 188 ILE A C 1
ATOM 1557 O O . ILE A 1 188 ? 13.307 -82.019 2.640 1.00 39.34 188 ILE A O 1
ATOM 1561 N N . SER A 1 189 ? 14.423 -82.510 0.749 1.00 34.94 189 SER A N 1
ATOM 1562 C CA . SER A 1 189 ? 13.571 -83.612 0.314 1.00 34.94 189 SER A CA 1
ATOM 1563 C C . SER A 1 189 ? 14.404 -84.578 -0.520 1.00 34.94 189 SER A C 1
ATOM 1565 O O . SER A 1 189 ? 14.817 -84.254 -1.634 1.00 34.94 189 SER A O 1
ATOM 1567 N N . ASP A 1 190 ? 14.641 -85.750 0.063 1.00 35.62 190 ASP A N 1
ATOM 1568 C CA . ASP A 1 190 ? 15.075 -86.973 -0.600 1.00 35.62 190 ASP A CA 1
ATOM 1569 C C . ASP A 1 190 ? 14.190 -87.297 -1.808 1.00 35.62 190 ASP A C 1
ATOM 1571 O O . ASP A 1 190 ? 12.970 -87.138 -1.723 1.00 35.62 190 ASP A O 1
ATOM 1575 N N . SER A 1 191 ? 14.778 -87.829 -2.886 1.00 33.94 191 SER A N 1
ATOM 1576 C CA . SER A 1 191 ? 14.213 -88.943 -3.669 1.00 33.94 191 SER A CA 1
ATOM 1577 C C . SER A 1 191 ? 15.185 -89.420 -4.752 1.00 33.94 191 SER A C 1
ATOM 1579 O O . SER A 1 191 ? 15.544 -88.709 -5.681 1.00 33.94 191 SER A O 1
ATOM 1581 N N . SER A 1 192 ? 15.574 -90.677 -4.590 1.00 36.38 192 SER A N 1
ATOM 1582 C CA . SER A 1 192 ? 16.264 -91.591 -5.500 1.00 36.38 192 SER A CA 1
ATOM 1583 C C . SER A 1 192 ? 15.569 -91.853 -6.852 1.00 36.38 192 SER A C 1
ATOM 1585 O O . SER A 1 192 ? 14.340 -91.785 -6.904 1.00 36.38 192 SER A O 1
ATOM 1587 N N . LYS A 1 193 ? 16.355 -92.415 -7.799 1.00 40.91 193 LYS A N 1
ATOM 1588 C CA . LYS A 1 193 ? 16.010 -93.143 -9.057 1.00 40.91 193 LYS A CA 1
ATOM 1589 C C . LYS A 1 193 ? 15.881 -92.224 -10.288 1.00 40.91 193 LYS A C 1
ATOM 1591 O O . LYS A 1 193 ? 15.149 -91.249 -10.223 1.00 40.91 193 LYS A O 1
ATOM 1596 N N . LEU A 1 194 ? 16.556 -92.438 -11.424 1.00 35.25 194 LEU A N 1
ATOM 1597 C CA . LEU A 1 194 ? 17.117 -93.622 -12.103 1.00 35.25 194 LEU A CA 1
ATOM 1598 C C . LEU A 1 194 ? 18.459 -93.279 -12.767 1.00 35.25 194 LEU A C 1
ATOM 1600 O O . LEU A 1 194 ? 18.600 -92.114 -13.201 1.00 35.25 194 LEU A O 1
#